Protein AF-A0A960Z1Z1-F1 (afdb_monomer)

Radius of gyration: 21.7 Å; Cα contacts (8 Å, |Δi|>4): 464; chains: 1; bounding box: 40×79×62 Å

Solvent-accessible surface area (backbone atoms only — not comparable to full-atom values): 11632 Å² total; per-residue (Å²): 139,87,86,80,86,83,83,81,82,81,78,82,78,78,80,79,78,79,76,70,84,62,67,55,62,89,53,64,43,78,48,79,58,76,78,61,69,104,56,56,37,38,35,27,26,33,28,63,35,54,88,55,50,30,20,36,81,68,38,44,78,47,88,65,59,60,41,40,30,38,23,32,80,84,72,42,51,43,53,68,49,53,48,44,34,52,45,68,58,73,56,102,46,57,53,31,58,57,86,65,66,51,92,42,62,46,18,36,86,75,4,41,34,66,65,78,47,42,17,12,5,28,41,79,47,45,94,90,53,57,4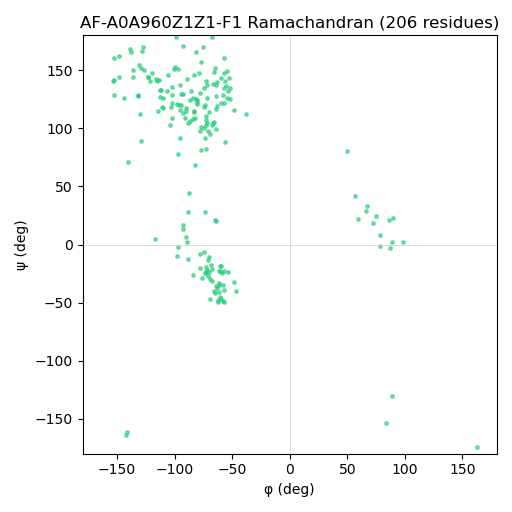8,31,38,29,28,65,50,33,67,88,50,66,45,75,39,90,62,47,58,22,37,22,12,59,17,52,75,22,79,33,47,19,47,79,80,26,50,63,56,43,52,50,35,44,72,71,29,71,73,44,59,52,47,24,63,53,40,56,59,57,34,49,74,71,29,49,52,55,38,62,75,35,57,74,40,32,43,117

Secondary structure (DSSP, 8-state):
--PPP--------------------TTEEEEE---S-SS-EEEE-BTT-PPPEEEETTTEEE----EEEEEETTS-B-TT-BGGGEEE---SSS-EE--S---PPBP-TTSEEEPPPBEES-BPPPTTSPEEEEETTEEEEEEEE-S-EEEE-S-SS-SSB-STTHHHHHHHHHHH-TT-GGG-SS-SS--SHHHHHHHHHHTT-B--

Nearest PDB structures (foldseek):
  3b99-assembly2_B  TM=3.137E-01  e=6.989E+00  Danio rerio

Mean predicted aligned error: 8.6 Å

Sequence (208 aa):
MKSRAIAFCAGALALAACVPALACIPGLDLIEEYEWATAPVSVCVWPDGRPAVVHLAGGIPTDAVLRIRVIDLDLQPVPGVALADLAWFDGSGPGAVCADPLAGPVTGADGWVAVPFRGGGHRTADEASPALLTLNACPQLELRIPTPIHFNSPDISGDLRVDLSDVPLFARDYYEGLGAYRSDFDWDGQVNLSDLVVLAGALGVQCP

Foldseek 3Di:
DDDDDDDDDPDDDDPPPPDPLDQDDPFKAKDFDWPDDPAEKEWAAFQALDAIFIAGAQLHTDPTWGKIAIAGNVRQGDWFAFCLQKDWDPDPFLKAFQNGSDRHDTQDNRRMDTDRDHFAAWDFFDQVDFIWMAGNSGRVHIDGHNHGYTYEYLNNNGPQAQEPVSVVVLVVDQVVFFDPVNQPSSNSRTSDVVSVVVNVVRHGGGND

Structure (mmCIF, N/CA/C/O backbone):
data_AF-A0A960Z1Z1-F1
#
_entry.id   AF-A0A960Z1Z1-F1
#
loop_
_atom_site.group_PDB
_atom_site.id
_atom_site.type_symbol
_atom_site.label_atom_id
_atom_site.label_alt_id
_atom_site.label_comp_id
_atom_site.label_asym_id
_atom_site.label_entity_id
_atom_site.label_seq_id
_atom_site.pdbx_PDB_ins_code
_atom_site.Cartn_x
_atom_site.Cartn_y
_atom_site.Cartn_z
_atom_site.occupancy
_atom_site.B_iso_or_equiv
_atom_site.auth_seq_id
_atom_site.auth_comp_id
_atom_site.auth_asym_id
_atom_site.auth_atom_id
_atom_site.pdbx_PDB_model_num
ATOM 1 N N . MET A 1 1 ? 13.321 -62.299 -40.368 1.00 42.41 1 MET A N 1
ATOM 2 C CA . MET A 1 1 ? 13.790 -60.896 -40.407 1.00 42.41 1 MET A CA 1
ATOM 3 C C . MET A 1 1 ? 13.267 -60.188 -39.163 1.00 42.41 1 MET A C 1
ATOM 5 O O . MET A 1 1 ? 12.062 -60.026 -39.044 1.00 42.41 1 MET A O 1
ATOM 9 N N . LYS A 1 2 ? 14.132 -59.885 -38.185 1.00 45.66 2 LYS A N 1
ATOM 10 C CA . LYS A 1 2 ? 13.768 -59.177 -36.943 1.00 45.66 2 LYS A CA 1
ATOM 11 C C . LYS A 1 2 ? 14.226 -57.723 -37.081 1.00 45.66 2 LYS A C 1
ATOM 13 O O . LYS A 1 2 ? 15.427 -57.478 -37.084 1.00 45.66 2 LYS A O 1
ATOM 18 N N . SER A 1 3 ? 13.281 -56.799 -37.239 1.00 50.22 3 SER A N 1
ATOM 19 C CA . SER A 1 3 ? 13.551 -55.359 -37.298 1.00 50.22 3 SER A CA 1
ATOM 20 C C . SER A 1 3 ? 13.640 -54.800 -35.875 1.00 50.22 3 SER A C 1
ATOM 22 O O . SER A 1 3 ? 12.748 -55.046 -35.064 1.00 50.22 3 SER A O 1
ATOM 24 N N . ARG A 1 4 ? 14.739 -54.112 -35.550 1.00 57.81 4 ARG A N 1
ATOM 25 C CA . ARG A 1 4 ? 14.963 -53.429 -34.267 1.00 57.81 4 ARG A CA 1
ATOM 26 C C . ARG A 1 4 ? 14.745 -51.931 -34.479 1.00 57.81 4 ARG A C 1
ATOM 28 O O . ARG A 1 4 ? 15.463 -51.327 -35.267 1.00 57.81 4 ARG A O 1
ATOM 35 N N . ALA A 1 5 ? 13.771 -51.355 -33.779 1.00 52.34 5 ALA A N 1
ATOM 36 C CA . ALA A 1 5 ? 13.548 -49.914 -33.738 1.00 52.34 5 ALA A CA 1
ATOM 37 C C . ALA A 1 5 ? 14.510 -49.274 -32.722 1.00 52.34 5 ALA A C 1
ATOM 39 O O . ALA A 1 5 ? 14.571 -49.700 -31.569 1.00 52.34 5 ALA A O 1
ATOM 40 N N . ILE A 1 6 ? 15.281 -48.284 -33.171 1.00 56.19 6 ILE A N 1
ATOM 41 C CA . ILE A 1 6 ? 16.195 -47.485 -32.349 1.00 56.19 6 ILE A CA 1
ATOM 42 C C . ILE A 1 6 ? 15.411 -46.254 -31.884 1.00 56.19 6 ILE A C 1
ATOM 44 O O . ILE A 1 6 ? 15.024 -45.426 -32.704 1.00 56.19 6 ILE A O 1
ATOM 48 N N . ALA A 1 7 ? 15.143 -46.156 -30.581 1.00 58.59 7 ALA A N 1
ATOM 49 C CA . ALA A 1 7 ? 14.513 -44.992 -29.968 1.00 58.59 7 ALA A CA 1
ATOM 50 C C . ALA A 1 7 ? 15.576 -43.917 -29.687 1.00 58.59 7 ALA A C 1
ATOM 52 O O . ALA A 1 7 ? 16.488 -44.133 -28.890 1.00 58.59 7 ALA A O 1
ATOM 53 N N . PHE A 1 8 ? 15.467 -42.770 -30.358 1.00 49.72 8 PHE A N 1
ATOM 54 C CA . PHE A 1 8 ? 16.282 -41.581 -30.106 1.00 49.72 8 PHE A CA 1
ATOM 55 C C . PHE A 1 8 ? 15.589 -40.734 -29.028 1.00 49.72 8 PHE A C 1
ATOM 57 O O . PHE A 1 8 ? 14.593 -40.069 -29.302 1.00 49.72 8 PHE A O 1
ATOM 64 N N . CYS A 1 9 ? 16.098 -40.764 -27.795 1.00 53.28 9 CYS A N 1
ATOM 65 C CA . CYS A 1 9 ? 15.723 -39.792 -26.767 1.00 53.28 9 CYS A CA 1
ATOM 66 C C . CYS A 1 9 ? 16.460 -38.476 -27.040 1.00 53.28 9 CYS A C 1
ATOM 68 O O . CYS A 1 9 ? 17.643 -38.347 -26.728 1.00 53.28 9 CYS A O 1
ATOM 70 N N . ALA A 1 10 ? 15.768 -37.499 -27.625 1.00 54.88 10 ALA A N 1
ATOM 71 C CA . ALA A 1 10 ? 16.239 -36.121 -27.683 1.00 54.88 10 ALA A CA 1
ATOM 72 C C . ALA A 1 10 ? 16.067 -35.483 -26.294 1.00 54.88 10 ALA A C 1
ATOM 74 O O . ALA A 1 10 ? 14.964 -35.108 -25.902 1.00 54.88 10 ALA A O 1
ATOM 75 N N . GLY A 1 11 ? 17.154 -35.414 -25.524 1.00 52.69 11 GLY A N 1
ATOM 76 C CA . GLY A 1 11 ? 17.192 -34.683 -24.260 1.00 52.69 11 GLY A CA 1
ATOM 77 C C . GLY A 1 11 ? 17.206 -33.179 -24.523 1.00 52.69 11 GLY A C 1
ATOM 78 O O . GLY A 1 11 ? 18.194 -32.651 -25.027 1.00 52.69 11 GLY A O 1
ATOM 79 N N . ALA A 1 12 ? 16.113 -32.493 -24.193 1.00 59.31 12 ALA A N 1
ATOM 80 C CA . ALA A 1 12 ? 16.064 -31.038 -24.175 1.00 59.31 12 ALA A CA 1
ATOM 81 C C . ALA A 1 12 ? 16.884 -30.526 -22.979 1.00 59.31 12 ALA A C 1
ATOM 83 O O . ALA A 1 12 ? 16.463 -30.631 -21.828 1.00 59.31 12 ALA A O 1
ATOM 84 N N . LEU A 1 13 ? 18.082 -30.012 -23.255 1.00 54.28 13 LEU A N 1
ATOM 85 C CA . LEU A 1 13 ? 18.928 -29.345 -22.272 1.00 54.28 13 LEU A CA 1
ATOM 86 C C . LEU A 1 13 ? 18.385 -27.923 -22.061 1.00 54.28 13 LEU A C 1
ATOM 88 O O . LEU A 1 13 ? 18.641 -27.032 -22.867 1.00 54.28 13 LEU A O 1
ATOM 92 N N . ALA A 1 14 ? 17.596 -27.714 -21.009 1.00 52.22 14 ALA A N 1
ATOM 93 C CA . ALA A 1 14 ? 17.163 -26.379 -20.613 1.00 52.22 14 ALA A CA 1
ATOM 94 C C . ALA A 1 14 ? 18.354 -25.632 -19.989 1.00 52.22 14 ALA A C 1
ATOM 96 O O . ALA A 1 14 ? 18.724 -25.891 -18.844 1.00 52.22 14 ALA A O 1
ATOM 97 N N . LEU A 1 15 ? 18.977 -24.720 -20.744 1.00 53.12 15 LEU A N 1
ATOM 98 C CA . LEU A 1 15 ? 19.857 -23.710 -20.158 1.00 53.12 15 LEU A CA 1
ATOM 99 C C . LEU A 1 15 ? 18.987 -22.767 -19.321 1.00 53.12 15 LEU A C 1
ATOM 101 O O . LEU A 1 15 ? 18.308 -21.897 -19.862 1.00 53.12 15 LEU A O 1
ATOM 105 N N . ALA A 1 16 ? 19.011 -22.936 -18.002 1.00 49.31 16 ALA A N 1
ATOM 106 C CA . ALA A 1 16 ? 18.551 -21.909 -17.083 1.00 49.31 16 ALA A CA 1
ATOM 107 C C . ALA A 1 16 ? 19.558 -20.751 -17.143 1.00 49.31 16 ALA A C 1
ATOM 109 O O . ALA A 1 16 ? 20.619 -20.798 -16.519 1.00 49.31 16 ALA A O 1
ATOM 110 N N . ALA A 1 17 ? 19.265 -19.742 -17.963 1.00 50.22 17 ALA A N 1
ATOM 111 C CA . ALA A 1 17 ? 19.999 -18.489 -17.941 1.00 50.22 17 ALA A CA 1
ATOM 112 C C . ALA A 1 17 ? 19.708 -17.808 -16.599 1.00 50.22 17 ALA A C 1
ATOM 114 O O . ALA A 1 17 ? 18.614 -17.295 -16.376 1.00 50.22 17 ALA A O 1
ATOM 115 N N . CYS A 1 18 ? 20.672 -17.859 -15.684 1.00 48.59 18 CYS A N 1
ATOM 116 C CA . CYS A 1 18 ? 20.647 -17.041 -14.484 1.00 48.59 18 CYS A CA 1
ATOM 117 C C . CYS A 1 18 ? 20.791 -15.588 -14.953 1.00 48.59 18 CYS A C 1
ATOM 119 O O . CYS A 1 18 ? 21.861 -15.207 -15.431 1.00 48.59 18 CYS A O 1
ATOM 121 N N . VAL A 1 19 ? 19.703 -14.819 -14.928 1.00 54.09 19 VAL A N 1
ATOM 122 C CA . VAL A 1 19 ? 19.746 -13.393 -15.260 1.00 54.09 19 VAL A CA 1
ATOM 123 C C . VAL A 1 19 ? 20.492 -12.722 -14.104 1.00 54.09 19 VAL A C 1
ATOM 125 O O . VAL A 1 19 ? 20.013 -12.805 -12.972 1.00 54.09 19 VAL A O 1
ATOM 128 N N . PRO A 1 20 ? 21.693 -12.152 -14.319 1.00 57.12 20 PRO A N 1
ATOM 129 C CA . PRO A 1 20 ? 22.382 -11.444 -13.251 1.00 57.12 20 PRO A CA 1
ATOM 130 C C . PRO A 1 20 ? 21.494 -10.296 -12.771 1.00 57.12 20 PRO A C 1
ATOM 132 O O . PRO A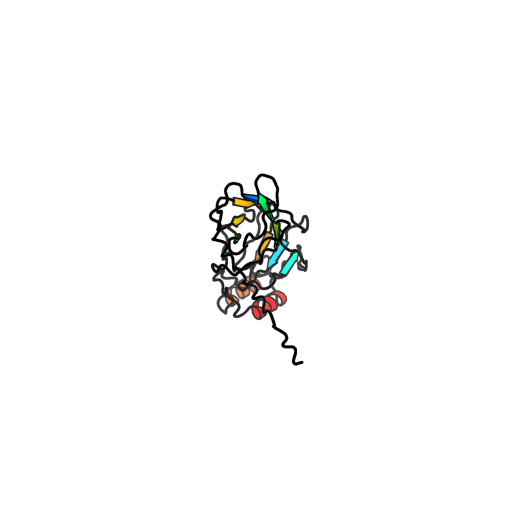 1 20 ? 20.818 -9.668 -13.587 1.00 57.12 20 PRO A O 1
ATOM 135 N N . ALA A 1 21 ? 21.512 -10.024 -11.464 1.00 57.19 21 ALA A N 1
ATOM 136 C CA . ALA A 1 21 ? 20.903 -8.822 -10.905 1.00 57.19 21 ALA A CA 1
ATOM 137 C C . ALA A 1 21 ? 21.380 -7.617 -11.730 1.00 57.19 21 ALA A C 1
ATOM 139 O O . ALA A 1 21 ? 22.585 -7.362 -11.834 1.00 57.19 21 ALA A O 1
ATOM 140 N N . LEU A 1 22 ? 20.440 -6.957 -12.404 1.00 60.06 22 LEU A N 1
ATOM 141 C CA . LEU A 1 22 ? 20.725 -5.873 -13.333 1.00 60.06 22 LEU A CA 1
ATOM 142 C C . LEU A 1 22 ? 21.122 -4.647 -12.516 1.00 60.06 22 LEU A C 1
ATOM 144 O O . LEU A 1 22 ? 20.280 -3.861 -12.100 1.00 60.06 22 LEU A O 1
ATOM 148 N N . ALA A 1 23 ? 22.425 -4.493 -12.274 1.00 65.12 23 ALA A N 1
ATOM 149 C CA . ALA A 1 23 ? 22.982 -3.214 -11.854 1.00 65.12 23 ALA A CA 1
ATOM 150 C C . ALA A 1 23 ? 22.512 -2.147 -12.845 1.00 65.12 23 ALA A C 1
ATOM 152 O O . ALA A 1 23 ? 22.539 -2.404 -14.051 1.00 65.12 23 ALA A O 1
ATOM 153 N N . CYS A 1 24 ? 22.059 -1.004 -12.325 1.00 72.62 24 CYS A N 1
ATOM 154 C CA . CYS A 1 24 ? 21.234 -0.068 -13.068 1.00 72.62 24 CYS A CA 1
ATOM 155 C C . CYS A 1 24 ? 21.615 0.083 -14.545 1.00 72.62 24 CYS A C 1
ATOM 157 O O . CYS A 1 24 ? 22.698 0.587 -14.859 1.00 72.62 24 CYS A O 1
ATOM 159 N N . ILE A 1 25 ? 20.731 -0.374 -15.439 1.00 69.00 25 ILE A N 1
ATOM 160 C CA . ILE A 1 25 ? 20.952 -0.283 -16.881 1.00 69.00 25 ILE A CA 1
ATOM 161 C C . ILE A 1 25 ? 21.008 1.206 -17.229 1.00 69.00 25 ILE A C 1
ATOM 163 O O . ILE A 1 25 ? 20.026 1.917 -16.994 1.00 69.00 25 ILE A O 1
ATOM 167 N N . PRO A 1 26 ? 22.126 1.710 -17.778 1.00 73.31 26 PRO A N 1
ATOM 168 C CA . PRO A 1 26 ? 22.172 3.075 -18.267 1.00 73.31 26 PRO A CA 1
ATOM 169 C C . PRO A 1 26 ? 21.070 3.266 -19.310 1.00 73.31 26 PRO A C 1
ATOM 171 O O . PRO A 1 26 ? 21.042 2.553 -20.312 1.00 73.31 26 PRO A O 1
ATOM 174 N N . GLY A 1 27 ? 20.173 4.217 -19.063 1.00 70.94 27 GLY A N 1
ATOM 175 C CA . GLY A 1 27 ? 19.067 4.513 -19.966 1.00 70.94 27 GLY A CA 1
ATOM 176 C C . GLY A 1 27 ? 17.773 3.734 -19.722 1.00 70.94 27 GLY A C 1
ATOM 177 O O . GLY A 1 27 ? 16.971 3.607 -20.642 1.00 70.94 27 GLY A O 1
ATOM 178 N N . LEU A 1 28 ? 17.551 3.222 -18.512 1.00 75.31 28 LEU A N 1
ATOM 179 C CA . LEU A 1 28 ? 16.197 2.876 -18.084 1.00 75.31 28 LEU A CA 1
ATOM 180 C C . LEU A 1 28 ? 15.401 4.160 -17.806 1.00 75.31 28 LEU A C 1
ATOM 182 O O . LEU A 1 28 ? 15.941 5.098 -17.214 1.00 75.31 28 LEU A O 1
ATOM 186 N N . ASP A 1 29 ? 14.131 4.168 -18.187 1.00 78.00 29 ASP A N 1
ATOM 187 C CA . ASP A 1 29 ? 13.162 5.189 -17.801 1.00 78.00 29 ASP A CA 1
ATOM 188 C C . ASP A 1 29 ? 11.877 4.512 -17.287 1.00 78.00 29 ASP A C 1
ATOM 190 O O . ASP A 1 29 ? 11.580 3.352 -17.601 1.00 78.00 29 ASP A O 1
ATOM 194 N N . LEU A 1 30 ? 11.121 5.208 -16.444 1.00 71.88 30 LEU A N 1
ATOM 195 C CA . LEU A 1 30 ? 9.845 4.722 -15.922 1.00 71.88 30 LEU A CA 1
ATOM 196 C C . LEU A 1 30 ? 8.724 5.549 -16.532 1.00 71.88 30 LEU A C 1
ATOM 198 O O . LEU A 1 30 ? 8.622 6.747 -16.278 1.00 71.88 30 LEU A O 1
ATOM 202 N N . ILE A 1 31 ? 7.850 4.892 -17.296 1.00 71.12 31 ILE A N 1
ATOM 203 C CA . ILE A 1 31 ? 6.578 5.492 -17.687 1.00 71.12 31 ILE A CA 1
ATOM 204 C C . ILE A 1 31 ? 5.478 4.904 -16.830 1.00 71.12 31 ILE A C 1
ATOM 206 O O . ILE A 1 31 ? 5.349 3.693 -16.633 1.00 71.12 31 ILE A O 1
ATOM 210 N N . GLU A 1 32 ? 4.635 5.809 -16.374 1.00 67.44 32 GLU A N 1
ATOM 211 C CA . GLU A 1 32 ? 3.445 5.473 -15.641 1.00 67.44 32 GLU A CA 1
ATOM 212 C C . GLU A 1 32 ? 2.215 5.687 -16.499 1.00 67.44 32 GLU A C 1
ATOM 214 O O . GLU A 1 32 ? 2.042 6.731 -17.130 1.00 67.44 32 GLU A O 1
ATOM 219 N N . GLU A 1 33 ? 1.345 4.688 -16.497 1.00 65.62 33 GLU A N 1
ATOM 220 C CA . GLU A 1 33 ? -0.022 4.852 -16.955 1.00 65.62 33 GLU A CA 1
ATOM 221 C C . GLU A 1 33 ? -0.919 4.239 -15.897 1.00 65.62 33 GLU A C 1
ATOM 223 O O . GLU A 1 33 ? -0.724 3.111 -15.437 1.00 65.62 33 GLU A O 1
ATOM 228 N N . TYR A 1 34 ? -1.895 5.028 -15.490 1.00 63.88 34 TYR A N 1
ATOM 229 C CA . TYR A 1 34 ? -2.863 4.648 -14.491 1.00 63.88 34 TYR A CA 1
ATOM 230 C C . TYR A 1 34 ? -4.162 4.279 -15.177 1.00 63.88 34 TYR A C 1
ATOM 232 O O . TYR A 1 34 ? -4.779 5.118 -15.828 1.00 63.88 34 TYR A O 1
ATOM 240 N N . GLU A 1 35 ? -4.633 3.058 -14.960 1.00 60.47 35 GLU A N 1
ATOM 241 C CA . GLU A 1 35 ? -6.017 2.686 -15.264 1.00 60.47 35 GLU A CA 1
ATOM 242 C C . GLU A 1 35 ? -6.930 2.996 -14.061 1.00 60.47 35 GLU A C 1
ATOM 244 O O . GLU A 1 35 ? -7.746 2.168 -13.668 1.00 60.47 35 GLU A O 1
ATOM 249 N N . TRP A 1 36 ? -6.788 4.162 -13.417 1.00 64.44 36 TRP A N 1
ATOM 250 C CA . TRP A 1 36 ? -7.661 4.534 -12.298 1.00 64.44 36 TRP A CA 1
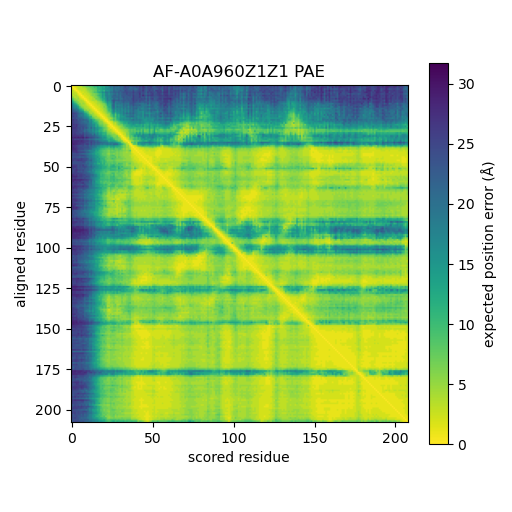ATOM 251 C C . TRP A 1 36 ? -8.129 5.990 -12.318 1.00 64.44 36 TRP A C 1
ATOM 253 O O . TRP A 1 36 ? -7.687 6.818 -13.114 1.00 64.44 36 TRP A O 1
ATOM 263 N N . ALA A 1 37 ? -9.144 6.232 -11.485 1.00 55.53 37 ALA A N 1
ATOM 264 C CA . ALA A 1 37 ? -9.988 7.413 -11.458 1.00 55.53 37 ALA A CA 1
ATOM 265 C C . ALA A 1 37 ? -9.188 8.718 -11.344 1.00 55.53 37 ALA A C 1
ATOM 267 O O . ALA A 1 37 ? -8.183 8.798 -10.649 1.00 55.53 37 ALA A O 1
ATOM 268 N N . THR A 1 38 ? -9.725 9.796 -11.916 1.00 68.56 38 THR A N 1
ATOM 269 C CA . THR A 1 38 ? -9.290 11.187 -11.689 1.00 68.56 38 THR A CA 1
ATOM 270 C C . THR A 1 38 ? -9.512 11.664 -10.240 1.00 68.56 38 THR A C 1
ATOM 272 O O . THR A 1 38 ? -9.657 12.859 -9.996 1.00 68.56 38 THR A O 1
ATOM 275 N N . ALA A 1 39 ? -9.640 10.740 -9.289 1.00 81.94 39 ALA A N 1
ATOM 276 C CA . ALA A 1 39 ? -10.014 10.959 -7.906 1.00 81.94 39 ALA A CA 1
ATOM 277 C C . ALA A 1 39 ? -8.998 10.269 -6.979 1.00 81.94 39 ALA A C 1
ATOM 279 O O . ALA A 1 39 ? -8.416 9.256 -7.371 1.00 81.94 39 ALA A O 1
ATOM 280 N N . PRO A 1 40 ? -8.798 10.783 -5.753 1.00 86.50 40 PRO A N 1
ATOM 281 C CA . PRO A 1 40 ? -7.955 10.129 -4.758 1.00 86.50 40 PRO A CA 1
ATOM 282 C C . PRO A 1 40 ? -8.442 8.700 -4.465 1.00 86.50 40 PRO A C 1
ATOM 284 O O . PRO A 1 40 ? -9.647 8.430 -4.507 1.00 86.50 40 PRO A O 1
ATOM 287 N N . VAL A 1 41 ? -7.507 7.801 -4.154 1.00 90.00 41 VAL A N 1
ATOM 288 C CA . VAL A 1 41 ? -7.781 6.396 -3.800 1.00 90.00 41 VAL A CA 1
ATOM 289 C C . VAL A 1 41 ? -7.137 6.043 -2.468 1.00 90.00 41 VAL A C 1
ATOM 291 O O . VAL A 1 41 ? -6.084 6.587 -2.129 1.00 90.00 41 VAL A O 1
ATOM 294 N N . SER A 1 42 ? -7.741 5.112 -1.735 1.00 92.31 42 SER A N 1
ATOM 295 C CA . SER A 1 42 ? -7.138 4.468 -0.569 1.00 92.31 42 SER A CA 1
ATOM 296 C C . SER A 1 42 ? -6.857 3.008 -0.879 1.00 92.31 42 SER A C 1
ATOM 298 O O . SER A 1 42 ? -7.704 2.307 -1.432 1.00 92.31 42 SER A O 1
ATOM 300 N N . VAL A 1 43 ? -5.652 2.564 -0.537 1.00 92.06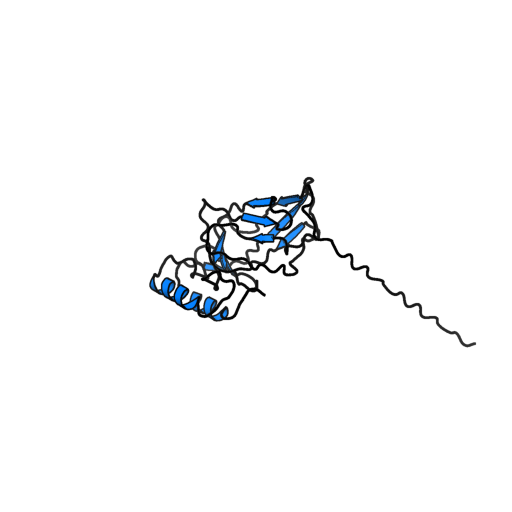 43 VAL A N 1
ATOM 301 C CA . VAL A 1 43 ? -5.202 1.184 -0.699 1.00 92.06 43 VAL A CA 1
ATOM 302 C C . VAL A 1 43 ? -4.969 0.582 0.684 1.00 92.06 43 VAL A C 1
ATOM 304 O O . VAL A 1 43 ? -4.054 1.000 1.396 1.00 92.06 43 VAL A O 1
ATOM 307 N N . CYS A 1 44 ? -5.766 -0.422 1.044 1.00 94.12 44 CYS A N 1
ATOM 308 C CA . CYS A 1 44 ? -5.559 -1.227 2.242 1.00 94.12 44 CYS A CA 1
ATOM 309 C C . CYS A 1 44 ? -4.599 -2.377 1.913 1.00 94.12 44 CYS A C 1
ATOM 311 O O . CYS A 1 44 ? -4.949 -3.324 1.195 1.00 94.12 44 CYS A O 1
ATOM 313 N N . VAL A 1 45 ? -3.361 -2.257 2.390 1.00 92.31 45 VAL A N 1
ATOM 314 C CA . VAL A 1 45 ? -2.256 -3.179 2.105 1.00 92.31 45 VAL A CA 1
ATOM 315 C C . VAL A 1 45 ? -2.093 -4.193 3.229 1.00 92.31 45 VAL A C 1
ATOM 317 O O . VAL A 1 45 ? -2.386 -3.915 4.386 1.00 92.31 45 VAL A O 1
ATOM 320 N N . TRP A 1 46 ? -1.602 -5.380 2.886 1.00 92.62 46 TRP A N 1
ATOM 321 C CA . TRP A 1 46 ? -1.368 -6.457 3.843 1.00 92.62 46 TRP A CA 1
ATOM 322 C C . TRP A 1 46 ? 0.131 -6.761 3.903 1.00 92.62 46 TRP A C 1
ATOM 324 O O . TRP A 1 46 ? 0.776 -6.775 2.847 1.00 92.62 46 TRP A O 1
ATOM 334 N N . PRO A 1 47 ? 0.700 -7.072 5.082 1.00 91.75 47 PRO A N 1
ATOM 335 C CA . PRO A 1 47 ? 2.121 -7.407 5.173 1.00 91.75 47 PRO A CA 1
ATOM 336 C C . PRO A 1 47 ? 2.536 -8.606 4.303 1.00 91.75 47 PRO A C 1
ATOM 338 O O . PRO A 1 47 ? 3.603 -8.594 3.704 1.00 91.75 47 PRO A O 1
ATOM 341 N N . ASP A 1 48 ? 1.682 -9.617 4.124 1.00 90.50 48 ASP A N 1
ATOM 342 C CA . ASP A 1 48 ? 2.002 -10.775 3.269 1.00 90.50 48 ASP A CA 1
ATOM 343 C C . ASP A 1 48 ? 1.855 -10.508 1.756 1.00 90.50 48 ASP A C 1
ATOM 345 O O . ASP A 1 48 ? 2.242 -11.328 0.915 1.00 90.50 48 ASP A O 1
ATOM 349 N N . GLY A 1 49 ? 1.301 -9.353 1.384 1.00 85.19 49 GLY A N 1
ATOM 350 C CA . GLY A 1 49 ? 1.048 -8.974 0.002 1.00 85.19 49 GLY A CA 1
ATOM 351 C C . GLY A 1 49 ? 0.005 -9.800 -0.725 1.00 85.19 49 GLY A C 1
ATOM 352 O O . GLY A 1 49 ? 0.093 -9.942 -1.950 1.00 85.19 49 GLY A O 1
ATOM 353 N N . ARG A 1 50 ? -0.974 -10.353 -0.005 1.00 87.50 50 ARG A N 1
ATOM 354 C CA . ARG A 1 50 ? -2.242 -10.725 -0.641 1.00 87.50 50 ARG A CA 1
ATOM 355 C C . ARG A 1 50 ? -2.870 -9.494 -1.326 1.00 87.50 50 ARG A C 1
ATOM 357 O O . ARG A 1 50 ? -2.491 -8.367 -1.001 1.00 87.50 50 ARG A O 1
ATOM 364 N N . PRO A 1 51 ? -3.806 -9.678 -2.277 1.00 83.62 51 PRO A N 1
ATOM 365 C CA . PRO A 1 51 ? -4.382 -8.562 -3.020 1.00 83.62 51 PRO A CA 1
ATOM 366 C C . PRO A 1 51 ? -4.901 -7.464 -2.089 1.00 83.62 51 PRO A C 1
ATOM 368 O O . PRO A 1 51 ? -5.703 -7.738 -1.196 1.00 83.62 51 PRO A O 1
ATOM 371 N N . ALA A 1 52 ? -4.415 -6.242 -2.303 1.00 83.06 52 ALA A N 1
ATOM 372 C CA . ALA A 1 52 ? -4.882 -5.073 -1.580 1.00 83.06 52 ALA A CA 1
ATOM 373 C C . ALA A 1 52 ? -6.344 -4.786 -1.937 1.00 83.06 52 ALA A C 1
ATOM 375 O O . ALA A 1 52 ? -6.776 -5.039 -3.065 1.00 83.06 52 ALA A O 1
ATOM 376 N N . VAL A 1 53 ? -7.091 -4.239 -0.982 1.00 89.69 53 VAL A N 1
ATOM 377 C CA . VAL A 1 53 ? -8.429 -3.712 -1.258 1.00 89.69 53 VAL A CA 1
ATOM 378 C C . VAL A 1 53 ? -8.277 -2.236 -1.581 1.00 89.69 53 VAL A C 1
ATOM 380 O O . VAL A 1 53 ? -7.611 -1.511 -0.841 1.00 89.69 53 VAL A O 1
ATOM 383 N N . VAL A 1 54 ? -8.855 -1.799 -2.697 1.00 90.44 54 VAL A N 1
ATOM 384 C CA . VAL A 1 54 ? -8.794 -0.401 -3.118 1.00 90.44 54 VAL A CA 1
ATOM 385 C C . VAL A 1 54 ? -10.179 0.213 -3.031 1.00 90.44 54 VAL A C 1
ATOM 387 O O . VAL A 1 54 ? -11.158 -0.362 -3.509 1.00 90.44 54 VAL A O 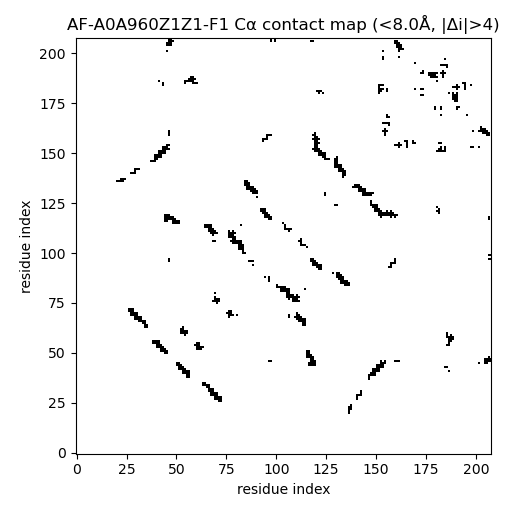1
ATOM 390 N N . HIS A 1 55 ? -10.243 1.400 -2.445 1.00 93.19 55 HIS A N 1
ATOM 391 C CA . HIS A 1 55 ? -11.466 2.165 -2.275 1.00 93.19 55 HIS A CA 1
ATOM 392 C C . HIS A 1 55 ? -11.337 3.536 -2.943 1.00 93.19 55 HIS A C 1
ATOM 394 O O . HIS A 1 55 ? -10.290 4.188 -2.882 1.00 93.19 55 HIS A O 1
ATOM 400 N N . LEU A 1 56 ? -12.416 3.984 -3.586 1.00 91.12 56 LEU A N 1
ATOM 401 C CA . LEU A 1 56 ? -12.632 5.401 -3.886 1.00 91.12 56 LEU A CA 1
ATOM 402 C C . LEU A 1 56 ? -13.191 6.103 -2.641 1.00 91.12 56 LEU A C 1
ATOM 404 O O . LEU A 1 56 ? -13.681 5.450 -1.720 1.00 91.12 56 LEU A O 1
ATOM 408 N N . ALA A 1 57 ? -13.171 7.437 -2.645 1.00 88.69 57 ALA A N 1
ATOM 409 C CA . ALA A 1 57 ? -13.688 8.233 -1.536 1.00 88.69 57 ALA A CA 1
ATOM 410 C C . ALA A 1 57 ? -15.136 7.844 -1.175 1.00 88.69 57 ALA A C 1
ATOM 412 O O . ALA A 1 57 ? -16.002 7.769 -2.053 1.00 88.69 57 ALA A O 1
ATOM 413 N N . GLY A 1 58 ? -15.394 7.639 0.121 1.00 92.00 58 GLY A N 1
ATOM 414 C CA . GLY A 1 58 ? -16.691 7.181 0.630 1.00 92.00 58 GLY A CA 1
ATOM 415 C C . GLY A 1 58 ? -16.858 5.659 0.628 1.00 92.00 58 GLY A C 1
ATOM 416 O O . GLY A 1 58 ? -17.989 5.179 0.616 1.00 92.00 58 GLY A O 1
ATOM 417 N N . GLY A 1 59 ? -15.748 4.921 0.594 1.00 92.19 59 GLY A N 1
ATOM 418 C CA . GLY A 1 59 ? -15.691 3.470 0.723 1.00 92.19 59 GLY A CA 1
ATOM 419 C C . GLY A 1 59 ? -16.307 2.672 -0.411 1.00 92.19 59 GLY A C 1
ATOM 420 O O . GLY A 1 59 ? -16.861 1.598 -0.201 1.00 92.19 59 GLY A O 1
ATOM 421 N N . ILE A 1 60 ? -16.218 3.187 -1.638 1.00 92.06 60 ILE A N 1
ATOM 422 C CA . ILE A 1 60 ? -16.674 2.461 -2.826 1.00 92.06 60 ILE A CA 1
ATOM 423 C C . ILE A 1 60 ? -15.550 1.515 -3.265 1.00 92.06 60 ILE A C 1
ATOM 425 O O . ILE A 1 60 ? -14.511 2.014 -3.713 1.00 92.06 60 ILE A O 1
ATOM 429 N N . PRO A 1 61 ? -15.729 0.181 -3.192 1.00 91.19 61 PRO A N 1
ATOM 430 C CA . PRO A 1 61 ? -14.704 -0.757 -3.632 1.00 91.19 61 PRO A CA 1
ATOM 431 C C . PRO A 1 61 ? -14.443 -0.604 -5.130 1.00 91.19 61 PRO A C 1
ATOM 433 O O . PRO A 1 61 ? -15.378 -0.449 -5.921 1.00 91.19 61 PRO A O 1
ATOM 436 N N . THR A 1 62 ? -13.177 -0.675 -5.524 1.00 88.62 62 THR A N 1
ATOM 437 C CA . THR A 1 62 ? -12.741 -0.624 -6.920 1.00 88.62 62 THR A CA 1
ATOM 438 C C . THR A 1 62 ? -11.670 -1.680 -7.180 1.00 88.62 62 THR A C 1
ATOM 440 O O . THR A 1 62 ? -10.909 -2.054 -6.291 1.00 88.62 62 THR A O 1
ATOM 443 N N . ASP A 1 63 ? -11.603 -2.177 -8.409 1.00 81.56 63 ASP A N 1
ATOM 444 C CA . ASP A 1 63 ? -10.614 -3.145 -8.888 1.00 81.56 63 ASP A CA 1
ATOM 445 C C . ASP A 1 63 ? -9.346 -2.463 -9.423 1.00 81.56 63 ASP A C 1
ATOM 447 O O . ASP A 1 63 ? -8.653 -2.996 -10.289 1.00 81.56 63 ASP A O 1
ATOM 451 N N . ALA A 1 64 ? -9.029 -1.274 -8.905 1.00 76.75 64 ALA A N 1
ATOM 452 C CA . ALA A 1 64 ? -7.882 -0.500 -9.346 1.00 76.75 64 ALA A CA 1
ATOM 453 C C . ALA A 1 64 ? -6.580 -1.286 -9.130 1.00 76.75 64 ALA A C 1
ATOM 455 O O . ALA A 1 64 ? -6.219 -1.660 -8.014 1.00 76.75 64 ALA A O 1
ATOM 456 N N . VAL A 1 65 ? -5.852 -1.500 -10.223 1.00 80.81 65 VAL A N 1
ATOM 457 C CA . VAL A 1 65 ? -4.524 -2.109 -10.212 1.00 80.81 65 VAL A CA 1
ATOM 458 C C . VAL A 1 65 ? -3.517 -1.036 -10.573 1.00 80.81 65 VAL A C 1
ATOM 460 O O . VAL A 1 65 ? -3.612 -0.406 -11.627 1.00 80.81 65 VAL A 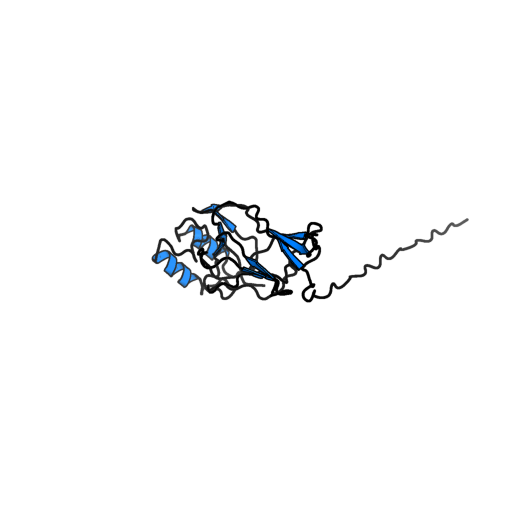O 1
ATOM 463 N N . LEU A 1 66 ? -2.509 -0.857 -9.723 1.00 80.12 66 LEU A N 1
ATOM 464 C CA . LEU A 1 66 ? -1.353 -0.076 -10.117 1.00 80.12 66 LEU A CA 1
ATOM 465 C C . LEU A 1 66 ? -0.495 -0.893 -11.081 1.00 80.12 66 LEU A C 1
ATOM 467 O O . LEU A 1 66 ? 0.050 -1.946 -10.726 1.00 80.12 66 LEU A O 1
ATOM 471 N N . ARG A 1 67 ? -0.357 -0.373 -12.297 1.00 85.44 67 ARG A N 1
ATOM 472 C CA . ARG A 1 67 ? 0.495 -0.936 -13.334 1.00 85.44 67 ARG A CA 1
ATOM 473 C C . ARG A 1 67 ? 1.606 0.048 -13.646 1.00 85.44 67 ARG A C 1
ATOM 475 O O . ARG A 1 67 ? 1.380 1.250 -13.710 1.00 85.44 67 ARG A O 1
ATOM 482 N N . ILE A 1 68 ? 2.802 -0.478 -13.858 1.00 84.88 68 ILE A N 1
ATOM 483 C CA . ILE A 1 68 ? 3.964 0.311 -14.262 1.00 84.88 68 ILE A CA 1
ATOM 484 C C . ILE A 1 68 ? 4.489 -0.254 -15.556 1.00 84.88 68 ILE A C 1
ATOM 486 O O . ILE A 1 68 ? 4.490 -1.477 -15.747 1.00 84.88 68 ILE A O 1
ATOM 490 N N . ARG A 1 69 ? 4.964 0.637 -16.421 1.00 89.44 69 ARG A N 1
ATOM 491 C CA . ARG A 1 69 ? 5.672 0.257 -17.624 1.00 89.44 69 ARG A CA 1
ATOM 492 C C . ARG A 1 69 ? 7.135 0.640 -17.512 1.00 89.44 69 ARG A C 1
ATOM 494 O O . ARG A 1 69 ? 7.482 1.814 -17.419 1.00 89.44 69 ARG A O 1
ATOM 501 N N . VAL A 1 70 ? 8.001 -0.362 -17.569 1.00 86.69 70 VAL A N 1
ATOM 502 C CA . VAL A 1 70 ? 9.439 -0.118 -17.667 1.00 86.69 70 VAL A CA 1
ATOM 503 C C . VAL A 1 70 ? 9.797 0.032 -19.137 1.00 86.69 70 VAL A C 1
ATOM 505 O O . VAL A 1 70 ? 9.495 -0.851 -19.949 1.00 86.69 70 VAL A O 1
ATOM 508 N N . ILE A 1 71 ? 10.422 1.153 -19.475 1.00 89.06 71 ILE A N 1
ATOM 509 C CA . ILE A 1 71 ? 10.863 1.460 -20.832 1.00 89.06 71 ILE A CA 1
ATOM 510 C C . ILE A 1 71 ? 12.344 1.857 -20.844 1.00 89.06 71 ILE A C 1
ATOM 512 O O . ILE A 1 71 ? 12.950 2.090 -19.800 1.00 89.06 71 ILE A O 1
ATOM 516 N N . ASP A 1 72 ? 12.952 1.897 -22.021 1.00 88.50 72 ASP A N 1
ATOM 517 C CA . ASP A 1 72 ? 14.287 2.461 -22.226 1.00 88.50 72 ASP A CA 1
ATOM 518 C C . ASP A 1 72 ? 14.228 3.900 -22.779 1.00 88.50 72 ASP A C 1
ATOM 520 O O . ASP A 1 72 ? 13.154 4.445 -23.040 1.00 88.50 72 ASP A O 1
ATOM 524 N N . LEU A 1 73 ? 15.391 4.529 -22.987 1.00 86.25 73 LEU A N 1
ATOM 525 C CA . LEU A 1 73 ? 15.494 5.877 -23.575 1.00 86.25 73 LEU A CA 1
ATOM 526 C C . LEU A 1 73 ? 14.907 5.996 -24.992 1.00 86.25 73 LEU A C 1
ATOM 528 O O . LEU A 1 73 ? 14.619 7.110 -25.430 1.00 86.25 73 LEU A O 1
ATOM 532 N N . ASP A 1 74 ? 14.726 4.881 -25.702 1.00 90.81 74 ASP A N 1
ATOM 533 C CA . ASP A 1 74 ? 14.123 4.829 -27.036 1.00 90.81 74 ASP A CA 1
ATOM 534 C C . ASP A 1 74 ? 12.601 4.569 -26.968 1.00 90.81 74 ASP A C 1
ATOM 536 O O . ASP A 1 74 ? 11.954 4.270 -27.983 1.00 90.81 74 ASP A O 1
ATOM 540 N N . LEU A 1 75 ? 12.012 4.698 -25.771 1.00 89.81 75 LEU A N 1
ATOM 541 C CA . LEU A 1 75 ? 10.603 4.449 -25.461 1.00 89.81 75 LEU A CA 1
ATOM 542 C C . LEU A 1 75 ? 10.158 3.010 -25.770 1.00 89.81 75 LEU A C 1
ATOM 544 O O . LEU A 1 75 ? 8.965 2.756 -25.978 1.00 89.81 75 LEU A O 1
ATOM 548 N N . GLN A 1 76 ? 11.096 2.060 -25.826 1.00 91.94 76 GLN A N 1
ATOM 549 C CA . GLN A 1 76 ? 10.788 0.650 -26.036 1.00 91.94 76 GLN A CA 1
ATOM 550 C C . GLN A 1 76 ? 10.547 -0.050 -24.697 1.00 91.94 76 GLN A C 1
ATOM 552 O O . GLN A 1 76 ? 11.224 0.240 -23.713 1.00 91.94 76 GLN A O 1
ATOM 557 N N . PRO A 1 77 ? 9.583 -0.984 -24.628 1.00 92.12 77 PRO A N 1
ATOM 558 C CA . PRO A 1 77 ? 9.335 -1.741 -23.411 1.00 92.12 77 PRO A CA 1
ATOM 559 C C . PRO A 1 77 ? 10.504 -2.665 -23.064 1.00 92.12 77 PRO A C 1
ATOM 561 O O . PRO A 1 77 ? 11.026 -3.364 -23.934 1.00 92.12 77 PRO A O 1
ATOM 564 N N . VAL A 1 78 ? 10.855 -2.730 -21.778 1.00 89.56 78 VAL A N 1
ATOM 565 C CA . VAL A 1 78 ? 11.921 -3.606 -21.272 1.00 89.56 78 VAL A CA 1
ATOM 566 C C . VAL A 1 78 ? 11.296 -4.820 -20.571 1.00 89.56 78 VAL A C 1
ATOM 568 O O . VAL A 1 78 ? 10.818 -4.691 -19.440 1.00 89.56 78 VAL A O 1
ATOM 571 N N . PRO A 1 79 ? 11.263 -6.006 -21.208 1.00 90.81 79 PRO A N 1
ATOM 572 C CA . PRO A 1 79 ? 10.712 -7.214 -20.599 1.00 90.81 79 PRO A CA 1
ATOM 573 C C . PRO A 1 79 ? 11.668 -7.854 -19.586 1.00 90.81 79 PRO A C 1
ATOM 575 O O . PRO A 1 79 ? 12.887 -7.716 -19.684 1.00 90.81 79 PRO A O 1
ATOM 578 N N . GLY A 1 80 ? 11.118 -8.641 -18.659 1.00 88.44 80 GLY A N 1
ATOM 579 C CA . GLY A 1 80 ? 11.896 -9.462 -17.728 1.00 88.44 80 GLY A CA 1
ATOM 580 C C . GLY A 1 80 ? 12.500 -8.711 -16.538 1.00 88.44 80 GLY A C 1
ATOM 581 O O . GLY A 1 80 ? 13.277 -9.303 -15.791 1.00 88.44 80 GLY A O 1
ATOM 582 N N . VAL A 1 81 ? 12.148 -7.441 -16.337 1.00 84.12 81 VAL A N 1
ATOM 583 C CA . VAL A 1 81 ? 12.567 -6.659 -15.167 1.00 84.12 81 VAL A CA 1
ATOM 584 C C . VAL A 1 81 ? 11.782 -7.154 -13.959 1.00 84.12 81 VAL A C 1
ATOM 586 O O . VAL A 1 81 ? 10.551 -7.133 -13.966 1.00 84.12 81 VAL A O 1
ATOM 589 N N . ALA A 1 82 ? 12.485 -7.640 -12.937 1.00 84.06 82 ALA A N 1
ATOM 590 C CA . ALA A 1 82 ? 11.867 -8.165 -11.729 1.00 84.06 82 ALA A CA 1
ATOM 591 C C . ALA A 1 82 ? 11.415 -7.032 -10.805 1.00 84.06 82 ALA A C 1
ATOM 593 O O . ALA A 1 82 ? 12.201 -6.162 -10.445 1.00 84.06 82 ALA A O 1
ATOM 594 N N . LEU A 1 83 ? 10.165 -7.091 -10.342 1.00 73.50 83 LEU A N 1
ATOM 595 C CA . LEU A 1 83 ? 9.669 -6.141 -9.342 1.00 73.50 83 LEU A CA 1
ATOM 596 C C . LEU A 1 83 ? 10.189 -6.373 -7.927 1.00 73.50 83 LEU A C 1
ATOM 598 O O . LEU A 1 83 ? 9.927 -5.557 -7.051 1.00 73.50 83 LEU A O 1
ATOM 602 N N . ALA A 1 84 ? 10.926 -7.460 -7.694 1.00 69.19 84 ALA A N 1
ATOM 603 C CA . ALA A 1 84 ? 11.674 -7.646 -6.451 1.00 69.19 84 ALA A CA 1
ATOM 604 C C . ALA A 1 84 ? 12.602 -6.448 -6.162 1.00 69.19 84 ALA A C 1
ATOM 606 O O . ALA A 1 84 ? 12.929 -6.164 -5.013 1.00 69.19 84 ALA A O 1
ATOM 607 N N . ASP A 1 85 ? 12.968 -5.721 -7.219 1.00 59.31 85 ASP A N 1
ATOM 608 C CA . ASP A 1 85 ? 13.766 -4.516 -7.166 1.00 59.31 85 ASP A CA 1
ATOM 609 C C . ASP A 1 85 ? 12.924 -3.232 -7.083 1.00 59.31 85 ASP A C 1
ATOM 611 O O . ASP A 1 85 ? 13.464 -2.179 -7.370 1.00 59.31 85 ASP A O 1
ATOM 615 N N . LEU A 1 86 ? 11.633 -3.244 -6.735 1.00 65.12 86 LEU A N 1
ATOM 616 C CA . LEU A 1 86 ? 10.891 -2.011 -6.421 1.00 65.12 86 LEU A CA 1
ATOM 617 C C . LEU A 1 86 ? 10.868 -1.783 -4.907 1.00 65.12 86 LEU A C 1
ATOM 619 O O . LEU A 1 86 ? 10.333 -2.606 -4.166 1.00 65.12 86 LEU A O 1
ATOM 623 N N . ALA A 1 87 ? 11.405 -0.651 -4.450 1.00 62.81 87 ALA A N 1
ATOM 624 C CA . ALA A 1 87 ? 11.119 -0.126 -3.121 1.00 62.81 87 ALA A CA 1
ATOM 625 C C . ALA A 1 87 ? 9.979 0.877 -3.221 1.00 62.81 87 ALA A C 1
ATOM 627 O O . ALA A 1 87 ? 9.966 1.796 -4.040 1.00 62.81 87 ALA A O 1
ATOM 628 N N . TRP A 1 88 ? 8.996 0.676 -2.361 1.00 70.38 88 TRP A N 1
ATOM 629 C CA . TRP A 1 88 ? 7.791 1.472 -2.353 1.00 70.38 88 TRP A CA 1
ATOM 630 C C . TRP A 1 88 ? 7.790 2.450 -1.157 1.00 70.38 88 TRP A C 1
ATOM 632 O O . TRP A 1 88 ? 8.304 2.121 -0.094 1.00 70.38 88 TRP A O 1
ATOM 642 N N . PHE A 1 89 ? 7.219 3.649 -1.341 1.00 65.06 89 PHE A N 1
ATOM 643 C CA . PHE A 1 89 ? 7.036 4.735 -0.357 1.00 65.06 89 PHE A CA 1
ATOM 644 C C . PHE A 1 89 ? 8.292 5.145 0.444 1.00 65.06 89 PHE A C 1
ATOM 646 O O . PHE A 1 89 ? 8.416 4.875 1.636 1.00 65.06 89 PHE A O 1
ATOM 653 N N . ASP A 1 90 ? 9.145 5.962 -0.174 1.00 55.03 90 ASP A N 1
ATOM 654 C CA . ASP A 1 90 ? 9.844 7.030 0.553 1.00 55.03 90 ASP A CA 1
ATOM 655 C C . ASP A 1 90 ? 8.803 8.108 0.891 1.00 55.03 90 ASP A C 1
ATOM 657 O O . ASP A 1 90 ? 8.395 8.912 0.051 1.00 55.03 90 ASP A O 1
ATOM 661 N N . GLY A 1 91 ? 8.287 8.074 2.112 1.00 51.06 91 GLY A N 1
ATOM 662 C CA . GLY A 1 91 ? 7.494 9.157 2.664 1.00 51.06 91 GLY A CA 1
ATOM 663 C C . GLY A 1 91 ? 7.643 9.145 4.172 1.00 51.06 91 GLY A C 1
ATOM 664 O O . GLY A 1 91 ? 7.665 8.085 4.784 1.00 51.06 91 GLY A O 1
ATOM 665 N N . SER A 1 92 ? 7.723 10.321 4.786 1.00 52.31 92 SER A N 1
ATOM 666 C CA . SER A 1 92 ? 7.959 10.544 6.220 1.00 52.31 92 SER A CA 1
ATOM 667 C C . SER A 1 92 ? 6.861 10.028 7.175 1.00 52.31 92 SER A C 1
ATOM 669 O O . SER A 1 92 ? 6.743 10.521 8.297 1.00 52.31 92 SER A O 1
ATOM 671 N N . GLY A 1 93 ? 6.016 9.095 6.736 1.00 60.59 93 GLY A N 1
ATOM 672 C CA . GLY A 1 93 ? 4.980 8.453 7.542 1.00 60.59 93 GLY A CA 1
ATOM 673 C C . GLY A 1 93 ? 5.462 7.148 8.189 1.00 60.59 93 GLY A C 1
ATOM 674 O O . GLY A 1 93 ? 6.529 6.646 7.845 1.00 60.59 93 GLY A O 1
ATOM 675 N N . PRO A 1 94 ? 4.671 6.560 9.101 1.00 66.31 94 PRO A N 1
ATOM 676 C CA . PRO A 1 94 ? 4.973 5.284 9.761 1.00 66.31 94 PRO A CA 1
ATOM 677 C C . PRO A 1 94 ? 4.794 4.063 8.833 1.00 66.31 94 PRO A C 1
ATOM 679 O O . PRO A 1 94 ? 4.450 2.982 9.294 1.00 66.31 94 PRO A O 1
ATOM 682 N N . GLY A 1 95 ? 4.968 4.238 7.522 1.00 74.50 95 GLY A N 1
ATOM 683 C CA . GLY A 1 95 ? 4.903 3.155 6.552 1.00 74.50 95 GLY A CA 1
ATOM 684 C C . GLY A 1 95 ? 6.149 2.292 6.609 1.00 74.50 95 GLY A C 1
ATOM 685 O O . GLY A 1 95 ? 7.259 2.818 6.601 1.00 74.50 95 GLY A O 1
ATOM 686 N N . ALA A 1 96 ? 5.966 0.979 6.606 1.00 83.31 96 ALA A N 1
ATOM 687 C CA . ALA A 1 96 ? 7.058 0.036 6.440 1.00 83.31 96 ALA A CA 1
ATOM 688 C C . ALA A 1 96 ? 6.781 -0.867 5.240 1.00 83.31 96 ALA A C 1
ATOM 690 O O . ALA A 1 96 ? 5.641 -1.248 4.977 1.00 83.31 96 ALA A O 1
ATOM 691 N N . VAL A 1 97 ? 7.835 -1.224 4.514 1.00 83.81 97 VAL A N 1
ATOM 692 C CA . VAL A 1 97 ? 7.775 -2.144 3.373 1.00 83.81 97 VAL A CA 1
ATOM 693 C C . VAL A 1 97 ? 8.544 -3.404 3.725 1.00 83.81 97 VAL A C 1
ATOM 695 O O . VAL A 1 97 ? 9.591 -3.335 4.371 1.00 83.81 97 VAL A O 1
ATOM 698 N N . CYS A 1 98 ? 8.029 -4.559 3.307 1.00 84.62 98 CYS A N 1
ATOM 699 C CA . CYS A 1 98 ? 8.737 -5.820 3.491 1.00 84.62 98 CYS A CA 1
ATOM 700 C C . CYS A 1 98 ? 10.114 -5.758 2.819 1.00 84.62 98 CYS A C 1
ATOM 702 O O . CYS A 1 98 ? 10.213 -5.424 1.640 1.00 84.62 98 CYS A O 1
ATOM 704 N N . ALA A 1 99 ? 11.164 -6.109 3.561 1.00 73.69 99 ALA A N 1
ATOM 705 C CA . ALA A 1 99 ? 12.535 -6.101 3.053 1.00 73.69 99 ALA A CA 1
ATOM 706 C C . ALA A 1 99 ? 12.823 -7.245 2.065 1.00 73.69 99 ALA A C 1
ATOM 708 O O . ALA A 1 99 ? 13.795 -7.178 1.312 1.00 73.69 99 ALA A O 1
ATOM 709 N N . ASP A 1 100 ? 11.998 -8.293 2.076 1.00 66.88 100 ASP A N 1
ATOM 710 C CA . ASP A 1 100 ? 12.304 -9.516 1.353 1.00 66.88 100 ASP A CA 1
ATOM 711 C C . ASP A 1 100 ? 11.976 -9.396 -0.144 1.00 66.88 100 ASP A C 1
ATOM 713 O O . ASP A 1 100 ? 10.824 -9.123 -0.515 1.00 66.88 100 ASP A O 1
ATOM 717 N N . PRO A 1 101 ? 12.963 -9.654 -1.030 1.00 60.38 101 PRO A N 1
ATOM 718 C CA . PRO A 1 101 ? 12.748 -9.724 -2.463 1.00 60.38 101 PRO A CA 1
ATOM 719 C C . PRO A 1 101 ? 11.993 -11.016 -2.759 1.00 60.38 101 PRO A C 1
ATOM 721 O O . PRO A 1 101 ? 12.559 -12.050 -3.116 1.00 60.38 101 PRO A O 1
ATOM 724 N N . LEU A 1 102 ? 10.677 -10.985 -2.596 1.00 56.97 102 LEU A N 1
ATOM 725 C CA . LEU A 1 102 ? 9.833 -12.020 -3.165 1.00 56.97 102 LEU A CA 1
ATOM 726 C C . LEU A 1 102 ? 10.106 -12.065 -4.665 1.00 56.97 102 LEU A C 1
ATOM 728 O O . LEU A 1 102 ? 10.261 -11.014 -5.286 1.00 56.97 102 LEU A O 1
ATOM 732 N N . ALA A 1 103 ? 10.152 -13.271 -5.238 1.00 64.44 103 ALA A N 1
ATOM 733 C CA . ALA A 1 103 ? 10.145 -13.474 -6.681 1.00 64.44 103 ALA A CA 1
ATOM 734 C C . ALA A 1 103 ? 8.888 -12.794 -7.242 1.00 64.44 103 ALA A C 1
ATOM 736 O O . ALA A 1 103 ? 7.794 -13.360 -7.256 1.00 64.44 103 ALA A O 1
ATOM 737 N N . GLY A 1 104 ? 9.034 -11.511 -7.553 1.00 69.19 104 GLY A N 1
ATOM 738 C CA . GLY A 1 104 ? 7.945 -10.641 -7.924 1.00 69.19 104 GLY A CA 1
ATOM 739 C C . GLY A 1 104 ? 7.508 -10.940 -9.347 1.00 69.19 104 GLY A C 1
ATOM 740 O O . GLY A 1 104 ? 8.196 -11.656 -10.084 1.00 69.19 104 GLY A O 1
ATOM 741 N N . PRO A 1 105 ? 6.374 -10.370 -9.765 1.00 78.44 105 PRO A N 1
ATOM 742 C CA . PRO A 1 105 ? 6.051 -10.325 -11.175 1.00 78.44 105 PRO A CA 1
ATOM 743 C C . PRO A 1 105 ? 7.233 -9.712 -11.942 1.00 78.44 105 PRO A C 1
ATOM 745 O O . PRO A 1 105 ? 7.914 -8.811 -11.448 1.00 78.44 105 PRO A O 1
ATOM 748 N N . VAL A 1 106 ? 7.486 -10.225 -13.139 1.00 87.81 106 VAL A N 1
ATOM 749 C CA . VAL A 1 106 ? 8.427 -9.615 -14.080 1.00 87.81 106 VAL A CA 1
ATOM 750 C C . VAL A 1 106 ? 7.642 -8.826 -15.115 1.00 87.81 106 VAL A C 1
ATOM 752 O O . VAL A 1 106 ? 6.506 -9.189 -15.432 1.00 87.81 106 VAL A O 1
ATOM 755 N N . THR A 1 107 ? 8.237 -7.769 -15.658 1.00 89.12 107 THR A N 1
ATOM 756 C CA . THR A 1 107 ? 7.631 -7.039 -16.774 1.00 89.12 107 THR A CA 1
ATOM 757 C C . THR A 1 107 ? 7.368 -7.958 -17.962 1.00 89.12 107 THR A C 1
ATOM 759 O O . THR A 1 107 ? 8.210 -8.777 -18.349 1.00 89.12 107 THR A O 1
ATOM 762 N N . GLY A 1 108 ? 6.168 -7.833 -18.530 1.00 90.25 108 GLY A N 1
ATOM 763 C CA . GLY A 1 108 ? 5.760 -8.550 -19.731 1.00 90.25 108 GLY A CA 1
ATOM 764 C C . GLY A 1 108 ? 6.532 -8.103 -20.973 1.00 90.25 108 GLY A C 1
ATOM 765 O O . GLY A 1 108 ? 7.348 -7.185 -20.934 1.00 90.25 108 GLY A O 1
ATOM 766 N N . ALA A 1 109 ? 6.243 -8.734 -22.115 1.00 93.88 109 ALA A N 1
ATOM 767 C CA . ALA A 1 109 ? 6.808 -8.347 -23.417 1.00 93.88 109 ALA A CA 1
ATOM 768 C C . ALA A 1 109 ? 6.487 -6.890 -23.808 1.00 93.88 109 ALA A C 1
ATOM 770 O O . ALA A 1 109 ? 7.197 -6.275 -24.597 1.00 93.88 109 ALA A O 1
ATOM 771 N N . ASP A 1 110 ? 5.408 -6.350 -23.254 1.00 92.19 110 ASP A N 1
ATOM 772 C CA . ASP A 1 110 ? 4.939 -4.977 -23.396 1.00 92.19 110 ASP A CA 1
ATOM 773 C C . ASP A 1 110 ? 5.523 -4.019 -22.342 1.00 92.19 110 ASP A C 1
ATOM 775 O O . ASP A 1 110 ? 5.197 -2.829 -22.357 1.00 92.19 110 ASP A O 1
ATOM 779 N N . GLY A 1 111 ? 6.404 -4.510 -21.462 1.00 90.00 111 GLY A N 1
ATOM 780 C CA . GLY A 1 111 ? 7.049 -3.751 -20.390 1.00 90.00 111 GLY A CA 1
ATOM 781 C C . GLY A 1 111 ? 6.148 -3.529 -19.177 1.00 90.00 111 GLY A C 1
ATOM 782 O O . GLY A 1 111 ? 6.593 -2.925 -18.204 1.00 90.00 111 GLY A O 1
ATOM 783 N N . TRP A 1 112 ? 4.898 -4.004 -19.222 1.00 90.44 112 TRP A N 1
ATOM 784 C CA . TRP A 1 112 ? 3.915 -3.794 -18.168 1.00 90.44 112 TRP A CA 1
ATOM 785 C C . TRP A 1 112 ? 4.063 -4.793 -17.037 1.00 90.44 112 TRP A C 1
ATOM 787 O O . TRP A 1 112 ? 4.341 -5.976 -17.249 1.00 90.44 112 TRP A O 1
ATOM 797 N N . VAL A 1 113 ? 3.784 -4.322 -15.827 1.00 88.19 113 VAL A N 1
ATOM 798 C CA . VAL A 1 113 ? 3.741 -5.168 -14.644 1.00 88.19 113 VAL A CA 1
ATOM 799 C C . VAL A 1 113 ? 2.811 -4.593 -13.581 1.00 88.19 113 VAL A C 1
ATOM 801 O O . VAL A 1 113 ? 2.744 -3.380 -13.395 1.00 88.19 113 VAL A O 1
ATOM 804 N N . ALA A 1 114 ? 2.064 -5.467 -12.907 1.00 85.38 114 ALA A N 1
ATOM 805 C CA . ALA A 1 114 ? 1.236 -5.096 -11.765 1.00 85.38 114 ALA A CA 1
ATOM 806 C C . ALA A 1 114 ? 2.081 -5.129 -10.489 1.00 85.38 114 ALA A C 1
ATOM 808 O O . ALA A 1 114 ? 2.787 -6.111 -10.250 1.00 85.38 114 ALA A O 1
ATOM 809 N N . VAL A 1 115 ? 1.998 -4.083 -9.671 1.00 79.94 115 VAL A N 1
ATOM 810 C CA . VAL A 1 115 ? 2.770 -3.998 -8.427 1.00 79.94 115 VAL A CA 1
ATOM 811 C C . VAL A 1 115 ? 1.973 -4.606 -7.279 1.00 79.94 115 VAL A C 1
ATOM 813 O O . VAL A 1 115 ? 0.907 -4.085 -6.947 1.00 79.94 115 VAL A O 1
ATOM 816 N N . PRO A 1 116 ? 2.448 -5.692 -6.643 1.00 78.94 116 PRO A N 1
ATOM 817 C CA . PRO A 1 116 ? 1.846 -6.147 -5.403 1.00 78.94 116 PRO A CA 1
ATOM 818 C C . PRO A 1 116 ? 2.208 -5.168 -4.283 1.00 78.94 116 PRO A C 1
ATOM 820 O O . PRO A 1 116 ? 3.384 -4.904 -4.039 1.00 78.94 116 PRO A O 1
ATOM 823 N N . PHE A 1 117 ? 1.206 -4.658 -3.574 1.00 80.88 117 PHE A N 1
ATOM 824 C CA . PHE A 1 117 ? 1.446 -3.852 -2.384 1.00 80.88 117 PHE A CA 1
ATOM 825 C C . PHE A 1 117 ? 1.733 -4.759 -1.189 1.00 80.88 117 PHE A C 1
ATOM 827 O O . PHE A 1 117 ? 0.905 -5.602 -0.842 1.00 80.88 117 PHE A O 1
ATOM 834 N N . ARG A 1 118 ? 2.898 -4.582 -0.558 1.00 86.12 118 ARG A N 1
ATOM 835 C CA . ARG A 1 118 ? 3.266 -5.269 0.684 1.00 86.12 118 ARG A CA 1
ATOM 836 C C . ARG A 1 118 ? 3.806 -4.280 1.689 1.00 86.12 118 ARG A C 1
ATOM 838 O O . ARG A 1 118 ? 4.742 -3.543 1.380 1.00 86.12 118 ARG A O 1
ATOM 845 N N . GLY A 1 119 ? 3.257 -4.300 2.888 1.00 89.00 119 GLY A N 1
ATOM 846 C CA . GLY A 1 119 ? 3.757 -3.439 3.938 1.00 89.00 119 GLY A CA 1
ATOM 847 C C . GLY A 1 119 ? 2.795 -3.259 5.092 1.00 89.00 119 GLY A C 1
ATOM 848 O O . GLY A 1 119 ? 1.727 -3.872 5.168 1.00 89.00 119 GLY A O 1
ATOM 849 N N . GLY A 1 120 ? 3.231 -2.380 5.973 1.00 91.62 120 GLY A N 1
ATOM 850 C CA . GLY A 1 120 ? 2.575 -1.978 7.196 1.00 91.62 120 GLY A CA 1
ATOM 851 C C . GLY A 1 120 ? 2.438 -0.469 7.297 1.00 91.62 120 GLY A C 1
ATOM 852 O O . GLY A 1 120 ? 3.041 0.296 6.540 1.00 91.62 120 GLY A O 1
ATOM 853 N N . GLY A 1 121 ? 1.662 -0.044 8.278 1.00 92.75 121 GLY A N 1
ATOM 854 C CA . GLY A 1 121 ? 1.468 1.338 8.665 1.00 92.75 121 GLY A CA 1
ATOM 855 C C . GLY A 1 121 ? 0.424 2.060 7.827 1.00 92.75 121 GLY A C 1
ATOM 856 O O . GLY A 1 121 ? -0.511 1.479 7.278 1.00 92.75 121 GLY A O 1
ATOM 857 N N . HIS A 1 122 ? 0.574 3.377 7.747 1.00 92.06 122 HIS A N 1
ATOM 858 C CA . HIS A 1 122 ? -0.354 4.226 7.014 1.00 92.06 122 HIS A CA 1
ATOM 859 C C . HIS A 1 122 ? 0.311 5.495 6.499 1.00 92.06 122 HIS A C 1
ATOM 861 O O . HIS A 1 122 ? 1.320 5.974 7.024 1.00 92.06 122 HIS A O 1
ATOM 867 N N . ARG A 1 123 ? -0.344 6.093 5.512 1.00 88.44 123 ARG A N 1
ATOM 868 C CA . ARG A 1 123 ? -0.075 7.436 5.025 1.00 88.44 123 ARG A CA 1
ATOM 869 C C . ARG A 1 123 ? -1.335 8.026 4.436 1.00 88.44 123 ARG A C 1
ATOM 871 O O . ARG A 1 123 ? -1.954 7.469 3.529 1.00 88.44 123 ARG A O 1
ATOM 878 N N . THR A 1 124 ? -1.647 9.222 4.895 1.00 86.56 124 THR A N 1
ATOM 879 C CA . THR A 1 124 ? -2.547 10.115 4.183 1.00 86.56 124 THR A CA 1
ATOM 880 C C . THR A 1 124 ? -1.757 10.796 3.079 1.00 86.56 124 THR A C 1
ATOM 882 O O . THR A 1 124 ? -0.761 11.457 3.372 1.00 86.56 124 THR A O 1
ATOM 885 N N . ALA A 1 125 ? -2.172 10.638 1.825 1.00 75.31 125 ALA A N 1
ATOM 886 C CA . ALA A 1 125 ? -1.652 11.497 0.779 1.00 75.31 125 ALA A CA 1
ATOM 887 C C . ALA A 1 125 ? -2.085 12.936 1.077 1.00 75.31 125 ALA A C 1
ATOM 889 O O . ALA A 1 125 ? -3.277 13.240 1.119 1.00 75.31 125 ALA A O 1
ATOM 890 N N . ASP A 1 126 ? -1.114 13.806 1.324 1.00 72.19 126 ASP A N 1
ATOM 891 C CA . ASP A 1 126 ? -1.282 15.236 1.143 1.00 72.19 126 ASP A CA 1
ATOM 892 C C . ASP A 1 126 ? -0.664 15.629 -0.204 1.00 72.19 126 ASP A C 1
ATOM 894 O O . ASP A 1 126 ? 0.248 14.974 -0.710 1.00 72.19 126 ASP A O 1
ATOM 898 N N . GLU A 1 127 ? -1.165 16.700 -0.819 1.00 59.22 127 GLU A N 1
ATOM 899 C CA . GLU A 1 127 ? -0.623 17.191 -2.098 1.00 59.22 127 GLU A CA 1
ATOM 900 C C . GLU A 1 127 ? 0.864 17.587 -1.991 1.00 59.22 127 GLU A C 1
ATOM 902 O O . GLU A 1 127 ? 1.560 17.685 -3.000 1.00 59.22 127 GLU A O 1
ATOM 907 N N . ALA A 1 128 ? 1.364 17.804 -0.770 1.00 66.06 128 ALA A N 1
ATOM 908 C CA . ALA A 1 128 ? 2.750 18.168 -0.500 1.00 66.06 128 ALA A CA 1
ATOM 909 C C . ALA A 1 128 ? 3.725 16.978 -0.566 1.00 66.06 128 ALA A C 1
ATOM 911 O O . ALA A 1 128 ? 4.923 17.197 -0.760 1.00 66.06 128 ALA A O 1
ATOM 912 N N . SER A 1 129 ? 3.233 15.741 -0.448 1.00 73.31 129 SER A N 1
ATOM 913 C CA . SER A 1 129 ? 4.055 14.533 -0.439 1.00 73.31 129 SER A CA 1
ATOM 914 C C . SER A 1 129 ? 3.496 13.535 -1.460 1.00 73.31 129 SER A C 1
ATOM 916 O O . SER A 1 129 ? 2.664 12.706 -1.090 1.00 73.31 129 SER A O 1
ATOM 918 N N . PRO A 1 130 ? 3.923 13.563 -2.740 1.00 75.56 130 PRO A N 1
ATOM 919 C CA . PRO A 1 130 ? 3.499 12.575 -3.737 1.00 75.56 130 PRO A CA 1
ATOM 920 C C . PRO A 1 130 ? 4.017 11.184 -3.371 1.00 75.56 130 PRO A C 1
ATOM 922 O O . PRO A 1 130 ? 5.030 11.051 -2.684 1.00 75.56 130 PRO A O 1
ATOM 925 N N . ALA A 1 131 ? 3.325 10.118 -3.778 1.00 78.06 131 ALA A N 1
ATOM 926 C CA . ALA A 1 131 ? 3.899 8.783 -3.638 1.00 78.06 131 ALA A CA 1
ATOM 927 C C . ALA A 1 131 ? 5.152 8.676 -4.509 1.00 78.06 131 ALA A C 1
ATOM 929 O O . ALA A 1 131 ? 5.125 9.023 -5.690 1.00 78.06 131 ALA A O 1
ATOM 930 N N . LEU A 1 132 ? 6.247 8.243 -3.891 1.00 79.56 132 LEU A N 1
ATOM 931 C CA . LEU A 1 132 ? 7.485 7.947 -4.582 1.00 79.56 132 LEU A CA 1
ATOM 932 C C . LEU A 1 132 ? 7.591 6.444 -4.731 1.00 79.56 132 LEU A C 1
ATOM 934 O O . LEU A 1 132 ? 7.449 5.692 -3.761 1.00 79.56 132 LEU A O 1
ATOM 938 N N . LEU A 1 133 ? 7.846 6.037 -5.961 1.00 79.62 133 LEU A N 1
ATOM 939 C CA . LEU A 1 133 ? 8.236 4.690 -6.277 1.00 79.62 133 LEU A CA 1
ATOM 940 C C . LEU A 1 133 ? 9.676 4.702 -6.763 1.00 79.62 133 LEU A C 1
ATOM 942 O O . LEU A 1 133 ? 10.013 5.435 -7.692 1.00 79.62 133 LEU A O 1
ATOM 946 N N . THR A 1 134 ? 10.511 3.872 -6.153 1.00 77.31 134 THR A N 1
ATOM 947 C CA . THR A 1 134 ? 11.910 3.733 -6.539 1.00 77.31 134 THR A CA 1
ATOM 948 C C . THR A 1 134 ? 12.197 2.305 -6.964 1.00 77.31 134 THR A C 1
ATOM 950 O O . THR A 1 134 ? 11.612 1.338 -6.476 1.00 77.31 134 THR A O 1
ATOM 953 N N . LEU A 1 135 ? 13.120 2.157 -7.906 1.00 76.12 135 LEU A N 1
ATOM 954 C CA . LEU A 1 135 ? 13.709 0.861 -8.209 1.00 76.12 135 LEU A CA 1
ATOM 955 C C . LEU A 1 135 ? 14.945 0.680 -7.315 1.00 76.12 135 LEU A C 1
ATOM 957 O O . LEU A 1 135 ? 15.927 1.383 -7.490 1.00 76.12 135 LEU A O 1
ATOM 961 N N . ASN A 1 136 ? 14.953 -0.281 -6.396 1.00 75.00 136 ASN A N 1
ATOM 962 C CA . ASN A 1 136 ? 16.123 -0.717 -5.623 1.00 75.00 136 ASN A CA 1
ATOM 963 C C . ASN A 1 136 ? 17.365 -0.940 -6.498 1.00 75.00 136 ASN A C 1
ATOM 965 O O . ASN A 1 136 ? 18.470 -0.565 -6.111 1.00 75.00 136 ASN A O 1
ATOM 969 N N . ALA A 1 137 ? 17.194 -1.523 -7.690 1.00 72.75 137 ALA A N 1
ATOM 970 C CA . ALA A 1 137 ? 18.288 -1.743 -8.639 1.00 72.75 137 ALA A CA 1
ATOM 971 C C . ALA A 1 137 ? 18.799 -0.445 -9.304 1.00 72.75 137 ALA A C 1
ATOM 973 O O . ALA A 1 137 ? 19.938 -0.394 -9.777 1.00 72.75 137 ALA A O 1
ATOM 974 N N . CYS A 1 138 ? 17.973 0.606 -9.320 1.00 77.38 138 CYS A N 1
ATOM 975 C CA . CYS A 1 138 ? 18.244 1.934 -9.875 1.00 77.38 138 CYS A CA 1
ATOM 976 C C . CYS A 1 138 ? 17.656 3.029 -8.959 1.00 77.38 138 CYS A C 1
ATOM 978 O O . CYS A 1 138 ? 16.672 3.660 -9.347 1.00 77.38 138 CYS A O 1
ATOM 980 N N . PRO A 1 139 ? 18.215 3.294 -7.763 1.00 77.88 139 PRO A N 1
ATOM 981 C CA . PRO A 1 139 ? 17.598 4.223 -6.808 1.00 77.88 139 PRO A CA 1
ATOM 982 C C . PRO A 1 139 ? 17.436 5.650 -7.346 1.00 77.88 139 PRO A C 1
ATOM 984 O O . PRO A 1 139 ? 16.597 6.400 -6.873 1.00 77.88 139 PRO A O 1
ATOM 987 N N . GLN A 1 140 ? 18.232 6.023 -8.352 1.00 80.38 140 GLN A N 1
ATOM 988 C CA . GLN A 1 140 ? 18.126 7.301 -9.056 1.00 80.38 140 GLN A CA 1
ATOM 989 C C . GLN A 1 140 ? 16.892 7.426 -9.961 1.00 80.38 140 GLN A C 1
ATOM 991 O O . GLN A 1 140 ? 16.614 8.518 -10.453 1.00 80.38 140 GLN A O 1
ATOM 996 N N . LEU A 1 141 ? 16.204 6.319 -10.245 1.00 79.12 141 LEU A N 1
ATOM 997 C CA . LEU A 1 141 ? 14.997 6.305 -11.052 1.00 79.12 141 LEU A CA 1
ATOM 998 C C . LEU A 1 141 ? 13.798 6.365 -10.107 1.00 79.12 141 LEU A C 1
ATOM 1000 O O . LEU A 1 141 ? 13.329 5.352 -9.586 1.00 79.12 141 LEU A O 1
ATOM 1004 N N . GLU A 1 142 ? 13.365 7.596 -9.853 1.00 81.31 142 GLU A N 1
ATOM 1005 C CA . GLU A 1 142 ? 12.204 7.914 -9.032 1.00 81.31 142 GLU A CA 1
ATOM 1006 C C . GLU A 1 142 ? 11.001 8.167 -9.935 1.00 81.31 142 GLU A C 1
ATOM 1008 O O . GLU A 1 142 ? 11.003 9.093 -10.750 1.00 81.31 142 GLU A O 1
ATOM 1013 N N . LEU A 1 143 ? 9.947 7.382 -9.748 1.00 82.44 143 LEU A N 1
ATOM 1014 C CA . LEU A 1 143 ? 8.648 7.663 -10.329 1.00 82.44 143 LEU A CA 1
ATOM 1015 C C . LEU A 1 143 ? 7.795 8.419 -9.310 1.00 82.44 143 LEU A C 1
ATOM 1017 O O . LEU A 1 143 ? 7.545 7.949 -8.196 1.00 82.44 143 LEU A O 1
ATOM 1021 N N . ARG A 1 144 ? 7.377 9.626 -9.698 1.00 82.00 144 ARG A N 1
ATOM 1022 C CA . ARG A 1 144 ? 6.501 10.488 -8.900 1.00 82.00 144 ARG A CA 1
ATOM 1023 C C . ARG A 1 144 ? 5.072 10.275 -9.334 1.00 82.00 144 ARG A C 1
ATOM 1025 O O . ARG A 1 144 ? 4.711 10.666 -10.438 1.00 82.00 144 ARG A O 1
ATOM 1032 N N . ILE A 1 145 ? 4.272 9.755 -8.420 1.00 79.69 145 ILE A N 1
ATOM 1033 C CA . ILE A 1 145 ? 2.866 9.471 -8.655 1.00 79.69 145 ILE A CA 1
ATOM 1034 C C . ILE A 1 145 ? 2.069 10.758 -8.419 1.00 79.69 145 ILE A C 1
ATOM 1036 O O . ILE A 1 145 ? 1.972 11.192 -7.264 1.00 79.69 145 ILE A O 1
ATOM 1040 N N . PRO A 1 146 ? 1.531 11.416 -9.469 1.00 69.31 146 PRO A N 1
ATOM 1041 C CA . PRO A 1 146 ? 0.873 12.717 -9.345 1.00 69.31 146 PRO A CA 1
ATOM 1042 C C . PRO A 1 146 ? -0.437 12.676 -8.557 1.00 69.31 146 PRO A C 1
ATOM 1044 O O . PRO A 1 146 ? -0.881 13.716 -8.073 1.00 69.31 146 PRO A O 1
ATOM 1047 N N . THR A 1 147 ? -1.071 11.511 -8.434 1.00 71.38 147 THR A N 1
ATOM 1048 C CA . THR A 1 147 ? -2.375 11.398 -7.781 1.00 71.38 147 THR A CA 1
ATOM 1049 C C . THR A 1 147 ? -2.212 11.000 -6.309 1.00 71.38 147 THR A C 1
ATOM 1051 O O . THR A 1 147 ? -1.410 10.113 -6.000 1.00 71.38 147 THR A O 1
ATOM 1054 N N . PRO A 1 148 ? -2.971 11.611 -5.379 1.00 81.94 148 PRO A N 1
ATOM 1055 C CA . PRO A 1 148 ? -2.937 11.247 -3.967 1.00 81.94 148 PRO A CA 1
ATOM 1056 C C . PRO A 1 148 ? -3.428 9.807 -3.753 1.00 81.94 148 PRO A C 1
ATOM 1058 O O . PRO A 1 148 ? -4.628 9.530 -3.721 1.00 81.94 148 PRO A O 1
ATOM 1061 N N . ILE A 1 149 ? -2.474 8.885 -3.613 1.00 86.19 149 ILE A N 1
ATOM 1062 C CA . ILE A 1 149 ? -2.704 7.519 -3.141 1.00 86.19 149 ILE A CA 1
ATOM 1063 C C . ILE A 1 149 ? -2.532 7.522 -1.628 1.00 86.19 149 ILE A C 1
ATOM 1065 O O . ILE A 1 149 ? -1.414 7.639 -1.114 1.00 86.19 149 ILE A O 1
ATOM 1069 N N . HIS A 1 150 ? -3.639 7.372 -0.917 1.00 90.19 150 HIS A N 1
ATOM 1070 C CA . HIS A 1 150 ? -3.610 7.059 0.498 1.00 90.19 150 HIS A CA 1
ATOM 1071 C C . HIS A 1 150 ? -3.333 5.559 0.675 1.00 90.19 150 HIS A C 1
ATOM 1073 O O . HIS A 1 150 ? -3.764 4.742 -0.138 1.00 90.19 150 HIS A O 1
ATOM 1079 N N . PHE A 1 151 ? -2.638 5.174 1.746 1.00 90.50 151 PHE A N 1
ATOM 1080 C CA . PHE A 1 151 ? -2.507 3.761 2.111 1.00 90.50 151 PHE A CA 1
ATOM 1081 C C . PHE A 1 151 ? -2.694 3.555 3.607 1.00 90.50 151 PHE A C 1
ATOM 1083 O O . PHE A 1 151 ? -2.281 4.393 4.405 1.00 90.50 151 PHE A O 1
ATOM 1090 N N . ASN A 1 152 ? -3.313 2.454 3.991 1.00 94.31 152 ASN A N 1
ATOM 1091 C CA . ASN A 1 152 ? -3.342 1.981 5.369 1.00 94.31 152 ASN A CA 1
ATOM 1092 C C . ASN A 1 152 ? -3.166 0.462 5.386 1.00 94.31 152 ASN A C 1
ATOM 1094 O O . ASN A 1 152 ? -3.153 -0.186 4.340 1.00 94.31 152 ASN A O 1
ATOM 1098 N N . SER A 1 153 ? -2.936 -0.088 6.568 1.00 95.62 153 SER A N 1
ATOM 1099 C CA . SER A 1 153 ? -2.668 -1.505 6.769 1.00 95.62 153 SER A CA 1
ATOM 1100 C C . SER A 1 153 ? -3.221 -1.925 8.124 1.00 95.62 153 SER A C 1
ATOM 1102 O O . SER A 1 153 ? -3.121 -1.144 9.075 1.00 95.62 153 SER A O 1
ATOM 1104 N N . PRO A 1 154 ? -3.754 -3.153 8.253 1.00 97.19 154 PRO A N 1
ATOM 1105 C CA . PRO A 1 154 ? -4.077 -3.732 9.552 1.00 97.19 154 PRO A CA 1
ATOM 1106 C C . PRO A 1 154 ? -2.880 -3.815 10.511 1.00 97.19 154 PRO A C 1
ATOM 1108 O O . PRO A 1 154 ? -3.085 -3.850 11.720 1.00 97.19 154 PRO A O 1
ATOM 1111 N N . ASP A 1 155 ? -1.648 -3.818 9.991 1.00 96.56 155 ASP A N 1
ATOM 1112 C CA . ASP A 1 155 ? -0.442 -3.532 10.778 1.00 96.56 155 ASP A CA 1
ATOM 1113 C C . ASP A 1 155 ? -0.374 -2.014 10.981 1.00 96.56 155 ASP A C 1
ATOM 1115 O O . ASP A 1 155 ? 0.270 -1.287 10.230 1.00 96.56 155 ASP A O 1
ATOM 1119 N N . ILE A 1 156 ? -1.121 -1.510 11.957 1.00 96.12 156 ILE A N 1
ATOM 1120 C CA . ILE A 1 156 ? -1.251 -0.075 12.231 1.00 96.12 156 ILE A CA 1
ATOM 1121 C C . ILE A 1 156 ? 0.071 0.480 12.778 1.00 96.12 156 ILE A C 1
ATOM 1123 O O . ILE A 1 156 ? 0.376 1.666 12.585 1.00 96.12 156 ILE A O 1
ATOM 1127 N N . SER A 1 157 ? 0.838 -0.362 13.478 1.00 94.81 157 SER A N 1
ATOM 1128 C CA . SER A 1 157 ? 2.124 -0.011 14.078 1.00 94.81 157 SER A CA 1
ATOM 1129 C C . SER A 1 157 ? 3.238 0.198 13.044 1.00 94.81 157 SER A C 1
ATOM 1131 O O . SER A 1 157 ? 4.145 1.000 13.287 1.00 94.81 157 SER A O 1
ATOM 1133 N N . GLY A 1 158 ? 3.132 -0.463 11.889 1.00 92.94 158 GLY A N 1
ATOM 1134 C CA . GLY A 1 158 ? 4.143 -0.467 10.839 1.00 92.94 158 GLY A CA 1
ATOM 1135 C C . GLY A 1 158 ? 5.353 -1.339 11.175 1.00 92.94 158 GLY A C 1
ATOM 1136 O O . GLY A 1 158 ? 6.441 -1.074 10.666 1.00 92.94 158 GLY A O 1
ATOM 1137 N N . ASP A 1 159 ? 5.212 -2.341 12.046 1.00 93.81 159 ASP A N 1
ATOM 1138 C CA . ASP A 1 159 ? 6.304 -3.251 12.423 1.00 93.81 159 ASP A CA 1
ATOM 1139 C C . ASP A 1 159 ? 6.407 -4.496 11.521 1.00 93.81 159 ASP A C 1
ATOM 1141 O O . ASP A 1 159 ? 7.255 -5.366 11.742 1.00 93.81 159 ASP A O 1
ATOM 1145 N N . LEU A 1 160 ? 5.594 -4.523 10.461 1.00 93.81 160 LEU A N 1
ATOM 1146 C CA . LEU A 1 160 ? 5.458 -5.566 9.452 1.00 93.81 160 LEU A CA 1
ATOM 1147 C C . LEU A 1 160 ? 4.763 -6.839 9.944 1.00 93.81 160 LEU A C 1
ATOM 1149 O O . LEU A 1 160 ? 4.861 -7.892 9.296 1.00 93.81 160 LEU A O 1
ATOM 1153 N N . ARG A 1 161 ? 4.030 -6.754 11.057 1.00 95.81 161 ARG A N 1
ATOM 1154 C CA . ARG A 1 161 ? 3.273 -7.857 11.635 1.00 95.81 161 ARG A CA 1
ATOM 1155 C C . ARG A 1 161 ? 1.966 -7.365 12.244 1.00 95.81 161 ARG A C 1
ATOM 1157 O O . ARG A 1 161 ? 1.943 -6.564 13.156 1.00 95.81 161 ARG A O 1
ATOM 1164 N N . VAL A 1 162 ? 0.863 -7.969 11.822 1.00 97.56 162 VAL A N 1
ATOM 1165 C CA . VAL A 1 162 ? -0.442 -7.730 12.436 1.00 97.56 162 VAL A CA 1
ATOM 1166 C C . VAL A 1 162 ? -0.576 -8.593 13.685 1.00 97.56 162 VAL A C 1
ATOM 1168 O O . VAL A 1 162 ? -0.735 -9.819 13.598 1.00 97.56 162 VAL A O 1
ATOM 1171 N N . ASP A 1 163 ? -0.533 -7.984 14.863 1.00 98.06 163 ASP A N 1
ATOM 1172 C CA . ASP A 1 163 ? -0.716 -8.696 16.123 1.00 98.06 163 ASP A CA 1
ATOM 1173 C C . ASP A 1 163 ? -1.507 -7.908 17.182 1.00 98.06 163 ASP A C 1
ATOM 1175 O O . ASP A 1 163 ? -2.276 -6.993 16.894 1.00 98.06 163 ASP A O 1
ATOM 1179 N N . LEU A 1 164 ? -1.431 -8.341 18.444 1.00 98.31 164 LEU A N 1
ATOM 1180 C CA . LEU A 1 164 ? -2.180 -7.700 19.526 1.00 98.31 164 LEU A CA 1
ATOM 1181 C C . LEU A 1 164 ? -1.648 -6.304 19.881 1.00 98.31 164 LEU A C 1
ATOM 1183 O O . LEU A 1 164 ? -2.311 -5.604 20.645 1.00 98.31 164 LEU A O 1
ATOM 1187 N N . SER A 1 165 ? -0.486 -5.896 19.367 1.00 98.00 165 SER A N 1
ATOM 1188 C CA . SER A 1 165 ? 0.037 -4.539 19.523 1.00 98.00 165 SER A CA 1
ATOM 1189 C C . SER A 1 165 ? -0.717 -3.512 18.666 1.00 98.00 165 SER A C 1
ATOM 1191 O O . SER A 1 165 ? -0.824 -2.355 19.081 1.00 98.00 165 SER A O 1
ATOM 1193 N N . ASP A 1 166 ? -1.351 -3.938 17.567 1.00 98.06 166 ASP A N 1
ATOM 1194 C CA . ASP A 1 166 ? -2.197 -3.085 16.720 1.00 98.06 166 ASP A CA 1
ATOM 1195 C C . ASP A 1 166 ? -3.573 -2.816 17.339 1.00 98.06 166 ASP A C 1
ATOM 1197 O O . ASP A 1 166 ? -4.166 -1.755 17.141 1.00 98.06 166 ASP A O 1
ATOM 1201 N N . VAL A 1 167 ? -4.085 -3.745 18.154 1.00 98.19 167 VAL A N 1
ATOM 1202 C CA . VAL A 1 167 ? -5.436 -3.654 18.738 1.00 98.19 167 VAL A CA 1
ATOM 1203 C C . VAL A 1 167 ? -5.621 -2.406 19.618 1.00 98.19 167 VAL A C 1
ATOM 1205 O O . VAL A 1 167 ? -6.638 -1.730 19.464 1.00 98.19 167 VAL A O 1
ATOM 1208 N N . PRO A 1 168 ? -4.691 -2.029 20.520 1.00 97.94 168 PRO A N 1
ATOM 1209 C CA . PRO A 1 168 ? -4.783 -0.764 21.246 1.00 97.94 168 PRO A CA 1
ATOM 1210 C C . PRO A 1 168 ? -4.758 0.476 20.343 1.00 97.94 168 PRO A C 1
ATOM 1212 O O . PRO A 1 168 ? -5.396 1.474 20.685 1.00 97.94 168 PRO A O 1
ATOM 1215 N N . LEU A 1 169 ? -4.037 0.433 19.214 1.00 96.88 169 LEU A N 1
ATOM 1216 C CA . LEU A 1 169 ? -3.984 1.541 18.253 1.00 96.88 169 LEU A CA 1
ATOM 1217 C C . LEU A 1 169 ? -5.337 1.700 17.555 1.00 96.88 169 LEU A C 1
ATOM 1219 O O . LEU A 1 169 ? -5.876 2.805 17.546 1.00 96.88 169 LEU A O 1
ATOM 1223 N N . PHE A 1 170 ? -5.917 0.591 17.092 1.00 97.62 170 PHE A N 1
ATOM 1224 C CA . PHE A 1 170 ? -7.271 0.558 16.545 1.00 97.62 170 PHE A CA 1
ATOM 1225 C C . PHE A 1 170 ? -8.310 1.024 17.569 1.00 97.62 170 PHE A C 1
ATOM 1227 O O . PHE A 1 170 ? -9.159 1.855 17.270 1.00 97.62 170 PHE A O 1
ATOM 1234 N N . ALA A 1 171 ? -8.238 0.525 18.807 1.00 97.75 171 ALA A N 1
ATOM 1235 C CA . ALA A 1 171 ? -9.185 0.889 19.855 1.00 97.75 171 ALA A CA 1
ATOM 1236 C C . ALA A 1 171 ? -9.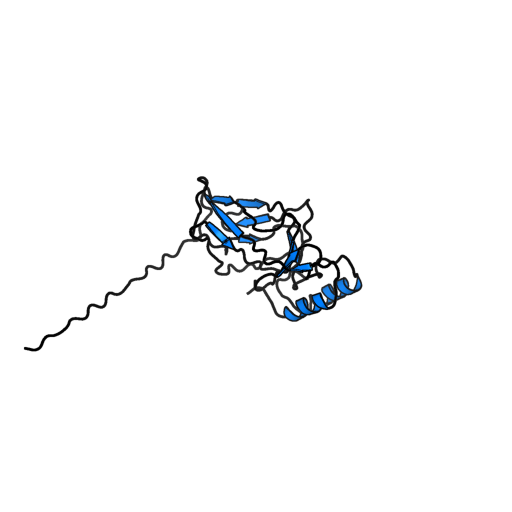142 2.391 20.160 1.00 97.75 171 ALA A C 1
ATOM 1238 O O . ALA A 1 171 ? -10.192 3.005 20.335 1.00 97.75 171 ALA A O 1
ATOM 1239 N N . ARG A 1 172 ? -7.946 2.995 20.202 1.00 96.69 172 ARG A N 1
ATOM 1240 C CA . ARG A 1 172 ? -7.806 4.450 20.340 1.00 96.69 172 ARG A CA 1
ATOM 1241 C C . ARG A 1 172 ? -8.543 5.172 19.212 1.00 96.69 172 ARG A C 1
ATOM 1243 O O . ARG A 1 172 ? -9.339 6.055 19.506 1.00 96.69 172 ARG A O 1
ATOM 1250 N N . ASP A 1 173 ? -8.324 4.763 17.969 1.00 96.69 173 ASP A N 1
ATOM 1251 C CA . ASP A 1 173 ? -8.930 5.395 16.792 1.00 96.69 173 ASP A CA 1
ATOM 1252 C C . ASP A 1 173 ? -10.451 5.243 16.771 1.00 96.69 173 ASP A C 1
ATOM 1254 O O . ASP A 1 173 ? -11.174 6.207 16.531 1.00 96.69 173 ASP A O 1
ATOM 1258 N N . TYR A 1 174 ? -10.941 4.057 17.130 1.00 96.31 174 TYR A N 1
ATOM 1259 C CA . TYR A 1 174 ? -12.364 3.759 17.268 1.00 96.31 174 TYR A CA 1
ATOM 1260 C C . TYR A 1 174 ? -13.059 4.693 18.275 1.00 96.31 174 TYR A C 1
ATOM 1262 O O . TYR A 1 174 ? -14.189 5.125 18.051 1.00 96.31 174 TYR A O 1
ATOM 1270 N N . TYR A 1 175 ? -12.396 5.029 19.390 1.00 95.50 175 TYR A N 1
ATOM 1271 C CA . TYR A 1 175 ? -12.940 5.959 20.389 1.00 95.50 175 TYR A CA 1
ATOM 1272 C C . TYR A 1 175 ? -12.697 7.440 20.060 1.00 95.50 175 TYR A C 1
ATOM 1274 O O . TYR A 1 175 ? -13.478 8.279 20.512 1.00 95.50 175 TYR A O 1
ATOM 1282 N N . GLU A 1 176 ? -11.648 7.777 19.303 1.00 90.31 176 GLU A N 1
ATOM 1283 C CA . GLU A 1 176 ? -11.433 9.130 18.764 1.00 90.31 176 GLU A CA 1
ATOM 1284 C C . GLU A 1 176 ? -12.501 9.489 17.714 1.00 90.31 176 GLU A C 1
ATOM 1286 O O . GLU A 1 176 ? -12.939 10.640 17.645 1.00 90.31 176 GLU A O 1
ATOM 1291 N N . GLY A 1 177 ? -12.999 8.493 16.974 1.00 77.12 177 GLY A N 1
ATOM 1292 C CA . GLY A 1 177 ? -14.122 8.622 16.052 1.00 77.12 177 GLY A CA 1
ATOM 1293 C C . GLY A 1 177 ? -13.694 9.024 14.639 1.00 77.12 177 GLY A C 1
ATOM 1294 O O . GLY A 1 177 ? -12.833 8.394 14.030 1.00 77.12 177 GLY A O 1
ATOM 1295 N N . LEU A 1 178 ? -14.347 10.046 14.075 1.00 76.19 178 LEU A N 1
ATOM 1296 C CA . LEU A 1 178 ? -14.157 10.448 12.676 1.00 76.19 178 LEU A CA 1
ATOM 1297 C C . LEU A 1 178 ? -12.728 10.951 12.413 1.00 76.19 178 LEU A C 1
ATOM 1299 O O . LEU A 1 178 ? -12.206 11.782 13.155 1.00 76.19 178 LEU A O 1
ATOM 1303 N N . GLY A 1 179 ? -12.147 10.527 11.288 1.00 75.56 179 GLY A N 1
ATOM 1304 C CA . GLY A 1 179 ? -10.902 11.093 10.755 1.00 75.56 179 GLY A CA 1
ATOM 1305 C C . GLY A 1 179 ? -9.617 10.324 11.077 1.00 75.56 179 GLY A C 1
ATOM 1306 O O . GLY A 1 179 ? -8.545 10.744 10.639 1.00 75.56 179 GLY A O 1
ATOM 1307 N N . ALA A 1 180 ? -9.692 9.186 11.771 1.00 91.69 180 ALA A N 1
ATOM 1308 C CA . ALA A 1 180 ? -8.538 8.317 11.998 1.00 91.69 180 ALA A CA 1
ATOM 1309 C C . ALA A 1 180 ? -8.272 7.391 10.793 1.00 91.69 180 ALA A C 1
ATOM 1311 O O . ALA A 1 180 ? -8.415 6.174 10.877 1.00 91.69 180 ALA A O 1
ATOM 1312 N N . TYR A 1 181 ? -7.838 7.978 9.670 1.00 93.44 181 TYR A N 1
ATOM 1313 C CA . TYR A 1 181 ? -7.611 7.276 8.394 1.00 93.44 181 TYR A CA 1
ATOM 1314 C C . TYR A 1 181 ? -6.780 5.981 8.514 1.00 93.44 181 TYR A C 1
ATOM 1316 O O . TYR A 1 181 ? -6.994 5.021 7.776 1.00 93.44 181 TYR A O 1
ATOM 1324 N N . ARG A 1 182 ? -5.833 5.923 9.459 1.00 94.62 182 ARG A N 1
ATOM 1325 C CA . ARG A 1 182 ? -4.983 4.740 9.656 1.00 94.62 182 ARG A CA 1
ATOM 1326 C C . ARG A 1 182 ? -5.742 3.459 10.022 1.00 94.62 182 ARG A C 1
ATOM 1328 O O . ARG A 1 182 ? -5.192 2.390 9.797 1.00 94.62 182 ARG A O 1
ATOM 1335 N N . SER A 1 183 ? -6.951 3.582 10.571 1.00 96.81 183 SER A N 1
ATOM 1336 C CA . SER A 1 183 ? -7.807 2.464 10.996 1.00 96.81 183 SER A CA 1
ATOM 1337 C C . SER A 1 183 ? -9.131 2.390 10.220 1.00 96.81 183 SER A C 1
ATOM 1339 O O . SER A 1 183 ? -9.978 1.576 10.566 1.00 96.81 183 SER A O 1
ATOM 1341 N N . ASP A 1 184 ? -9.325 3.246 9.212 1.00 96.19 184 ASP A N 1
ATOM 1342 C CA . ASP A 1 184 ? -10.493 3.279 8.315 1.00 96.19 184 ASP A CA 1
ATOM 1343 C C . ASP A 1 184 ? -10.144 2.510 7.030 1.00 96.19 184 ASP A C 1
ATOM 1345 O O . ASP A 1 184 ? -9.731 3.090 6.022 1.00 96.19 184 ASP A O 1
ATOM 1349 N N . PHE A 1 185 ? -10.181 1.180 7.106 1.00 95.94 185 PHE A N 1
ATOM 1350 C CA . PHE A 1 185 ? -9.688 0.277 6.059 1.00 95.94 185 PHE A CA 1
ATOM 1351 C C . PHE A 1 185 ? -10.597 0.248 4.828 1.00 95.94 185 PHE A C 1
ATOM 1353 O O . PHE A 1 185 ? -10.126 -0.053 3.726 1.00 95.94 185 PHE A O 1
ATOM 1360 N N . ASP A 1 186 ? -11.870 0.598 5.012 1.00 94.75 186 ASP A N 1
ATOM 1361 C CA . ASP A 1 186 ? -12.830 0.751 3.922 1.00 94.75 186 ASP A CA 1
ATOM 1362 C C . ASP A 1 186 ? -12.824 2.170 3.331 1.00 94.75 186 ASP A C 1
ATOM 1364 O O . ASP A 1 186 ? -13.335 2.380 2.240 1.00 94.75 186 ASP A O 1
ATOM 1368 N N . TRP A 1 187 ? -12.190 3.142 3.991 1.00 94.81 187 TRP A N 1
ATOM 1369 C CA . TRP A 1 187 ? -12.120 4.548 3.585 1.00 94.81 187 TRP A CA 1
ATOM 1370 C C . TRP A 1 187 ? -13.494 5.213 3.394 1.00 94.81 187 TRP A C 1
ATOM 1372 O O . TRP A 1 187 ? -13.736 5.982 2.448 1.00 94.81 187 TRP A O 1
ATOM 1382 N N . ASP A 1 188 ? -14.409 4.919 4.317 1.00 94.31 188 ASP A N 1
ATOM 1383 C CA . ASP A 1 188 ? -15.760 5.487 4.368 1.00 94.31 188 ASP A CA 1
ATOM 1384 C C . ASP A 1 188 ? -15.874 6.689 5.331 1.00 94.31 188 ASP A C 1
ATOM 1386 O O . ASP A 1 188 ? -16.919 7.347 5.415 1.00 94.31 188 ASP A O 1
ATOM 1390 N N . GLY A 1 189 ? -14.772 7.025 6.008 1.00 93.69 189 GLY A N 1
ATOM 1391 C CA . GLY A 1 189 ? -14.655 8.114 6.968 1.00 93.69 189 GLY A CA 1
ATOM 1392 C C . GLY A 1 189 ? -14.992 7.720 8.407 1.00 93.69 189 GLY A C 1
ATOM 1393 O O . GLY A 1 189 ? -14.961 8.598 9.279 1.00 93.69 189 GLY A O 1
ATOM 1394 N N . GLN A 1 190 ? -15.320 6.453 8.681 1.00 94.38 190 GLN A N 1
ATOM 1395 C CA . GLN A 1 190 ? -15.746 5.967 9.992 1.00 94.38 190 GLN A CA 1
ATOM 1396 C C . GLN A 1 190 ? -14.968 4.725 10.423 1.00 94.38 190 GLN A C 1
ATOM 1398 O O . GLN A 1 190 ? -15.240 3.633 9.952 1.00 94.38 190 GLN A O 1
ATOM 1403 N N . VAL A 1 191 ? -14.136 4.851 11.459 1.00 96.44 191 VAL A N 1
ATOM 1404 C CA . VAL A 1 191 ? -13.553 3.677 12.127 1.00 96.44 191 VAL A CA 1
ATOM 1405 C C . VAL A 1 191 ? -14.630 2.972 12.953 1.00 96.44 191 VAL A C 1
ATOM 1407 O O . VAL A 1 191 ? -15.065 3.485 13.989 1.00 96.44 191 VAL A O 1
ATOM 1410 N N . ASN A 1 192 ? -15.089 1.807 12.499 1.00 95.75 192 ASN A N 1
ATOM 1411 C CA . ASN A 1 192 ? -16.209 1.096 13.104 1.00 95.75 192 ASN A CA 1
ATOM 1412 C C . ASN A 1 192 ? -16.015 -0.440 13.142 1.00 95.75 192 ASN A C 1
ATOM 1414 O O . ASN A 1 192 ? -14.899 -0.957 13.131 1.00 95.75 192 ASN A O 1
ATOM 1418 N N . LEU A 1 193 ? -17.103 -1.202 13.313 1.00 96.88 193 LEU A N 1
ATOM 1419 C CA . LEU A 1 193 ? -17.030 -2.665 13.382 1.00 96.88 193 LEU A CA 1
ATOM 1420 C C . LEU A 1 193 ? -16.690 -3.320 12.03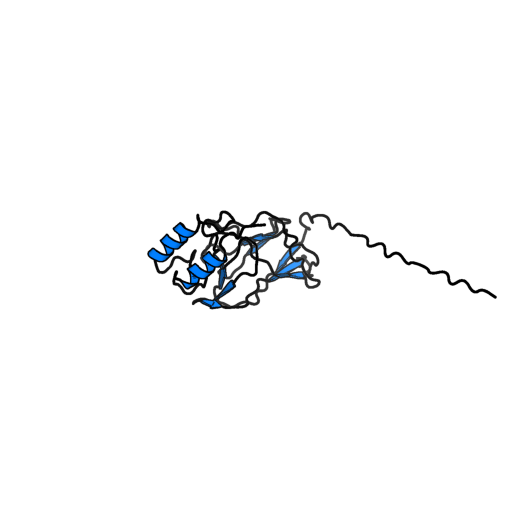4 1.00 96.88 193 LEU A C 1
ATOM 1422 O O . LEU A 1 193 ? -16.188 -4.442 12.059 1.00 96.88 193 LEU A O 1
ATOM 1426 N N . SER A 1 194 ? -16.944 -2.672 10.891 1.00 96.25 194 SER A N 1
ATOM 1427 C CA . SER A 1 194 ? -16.480 -3.164 9.585 1.00 96.25 194 SER A CA 1
ATOM 1428 C C . SER A 1 194 ? -14.954 -3.210 9.541 1.00 96.25 194 SER A C 1
ATOM 1430 O O . SER A 1 194 ? -14.386 -4.265 9.259 1.00 96.25 194 SER A O 1
ATOM 1432 N N . ASP A 1 195 ? -14.288 -2.139 9.971 1.00 96.81 195 ASP A N 1
ATOM 1433 C CA . ASP A 1 195 ? -12.826 -2.080 10.032 1.00 96.81 195 ASP A CA 1
ATOM 1434 C C . ASP A 1 195 ? -12.249 -3.087 11.029 1.00 96.81 195 ASP A C 1
ATOM 1436 O O . ASP A 1 195 ? -11.221 -3.719 10.777 1.00 96.81 195 ASP A O 1
ATOM 1440 N N . LEU A 1 196 ? -12.947 -3.318 12.147 1.00 97.25 196 LEU A N 1
ATOM 1441 C CA . LEU A 1 196 ? -12.546 -4.343 13.109 1.00 97.25 196 LEU A CA 1
ATOM 1442 C C . LEU A 1 196 ? -12.554 -5.745 12.483 1.00 97.25 196 LEU A C 1
ATOM 1444 O O . LEU A 1 196 ? -11.710 -6.570 12.835 1.00 97.25 196 LEU A O 1
ATOM 1448 N N . VAL A 1 197 ? -13.484 -6.037 11.568 1.00 97.69 197 VAL A N 1
ATOM 1449 C CA . VAL A 1 197 ? -13.504 -7.318 10.843 1.00 97.69 197 VAL A CA 1
ATOM 1450 C C . VAL A 1 197 ? -12.278 -7.446 9.941 1.00 97.69 197 VAL A C 1
ATOM 1452 O O . VAL A 1 197 ? -11.685 -8.527 9.900 1.00 97.69 197 VAL A O 1
ATOM 1455 N N . VAL A 1 198 ? -11.861 -6.364 9.275 1.00 96.69 198 VAL A N 1
ATOM 1456 C CA . VAL A 1 198 ? -10.635 -6.347 8.462 1.00 96.69 198 VAL A CA 1
ATOM 1457 C C . VAL A 1 198 ? -9.406 -6.602 9.341 1.00 96.69 198 VAL A C 1
ATOM 1459 O O . VAL A 1 198 ? -8.643 -7.527 9.055 1.00 96.69 198 VAL A O 1
ATOM 1462 N N . LEU A 1 199 ? -9.265 -5.882 10.462 1.00 97.81 199 LEU A N 1
ATOM 1463 C CA . LEU A 1 199 ? -8.174 -6.093 11.422 1.00 97.81 199 LEU A CA 1
ATOM 1464 C C . LEU A 1 199 ? -8.152 -7.528 11.965 1.00 97.81 199 LEU A C 1
ATOM 1466 O O . LEU A 1 199 ? -7.115 -8.190 11.959 1.00 97.81 199 LEU A O 1
ATOM 1470 N N . ALA A 1 200 ? -9.302 -8.043 12.401 1.00 97.88 200 ALA A N 1
ATOM 1471 C CA . ALA A 1 200 ? -9.414 -9.393 12.944 1.00 97.88 200 ALA A CA 1
ATOM 1472 C C . ALA A 1 200 ? -9.068 -10.470 11.904 1.00 97.88 200 ALA A C 1
ATOM 1474 O O . ALA A 1 200 ? -8.433 -11.468 12.247 1.00 97.88 200 ALA A O 1
ATOM 1475 N N . GLY A 1 201 ? -9.449 -10.266 10.639 1.00 97.06 201 GLY A N 1
ATOM 1476 C CA . GLY A 1 201 ? -9.092 -11.149 9.526 1.00 97.06 201 GLY A CA 1
ATOM 1477 C C . GLY A 1 201 ? -7.603 -11.123 9.165 1.00 97.06 201 GLY A C 1
ATOM 1478 O O . GLY A 1 201 ? -7.118 -12.046 8.505 1.00 97.06 201 GLY A O 1
ATOM 1479 N N . ALA A 1 202 ? -6.882 -10.094 9.609 1.00 97.12 202 ALA A N 1
ATOM 1480 C CA . ALA A 1 202 ? -5.457 -9.918 9.382 1.00 97.12 202 ALA A CA 1
ATOM 1481 C C . ALA A 1 202 ? -4.571 -10.368 10.547 1.00 97.12 202 ALA A C 1
ATOM 1483 O O . ALA A 1 202 ? -3.367 -10.488 10.355 1.00 97.12 202 ALA A O 1
ATOM 1484 N N . LEU A 1 203 ? -5.123 -10.684 11.721 1.00 98.06 203 LEU A N 1
ATOM 1485 C CA . LEU A 1 203 ? -4.324 -11.126 12.867 1.00 98.06 203 LEU A CA 1
ATOM 1486 C C . LEU A 1 203 ? -3.419 -12.322 12.524 1.00 98.06 203 LEU A C 1
ATOM 1488 O O . LEU A 1 203 ? -3.877 -13.370 12.066 1.00 98.06 203 LEU A O 1
ATOM 1492 N N . GLY A 1 204 ? -2.124 -12.167 12.802 1.00 97.44 204 GLY A N 1
ATOM 1493 C CA . GLY A 1 204 ? -1.083 -13.152 12.511 1.00 97.44 204 GLY A CA 1
ATOM 1494 C C . GLY A 1 204 ? -0.477 -13.045 11.110 1.00 97.44 204 GLY A C 1
ATOM 1495 O O . GLY A 1 204 ? 0.446 -13.799 10.807 1.00 97.44 204 GLY A O 1
ATOM 1496 N N . VAL A 1 205 ? -0.961 -12.131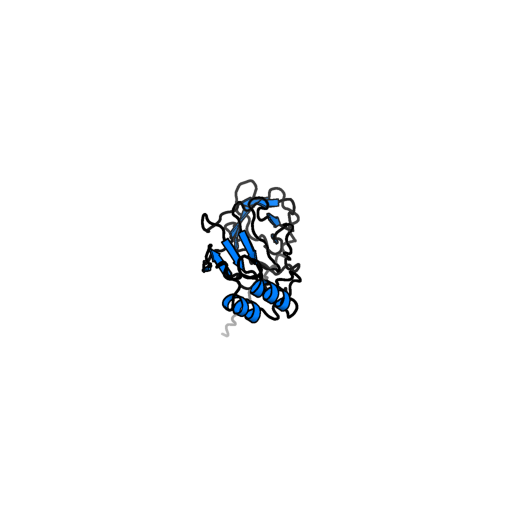 10.264 1.00 96.50 205 VAL A N 1
ATOM 1497 C CA . VAL A 1 205 ? -0.324 -11.808 8.982 1.00 96.50 205 VAL A CA 1
ATOM 1498 C C . VAL A 1 205 ? 0.963 -11.033 9.243 1.00 96.50 205 VAL A C 1
ATOM 1500 O O . VAL A 1 205 ? 1.004 -10.145 10.084 1.00 96.50 205 VAL A O 1
ATOM 1503 N N . GLN A 1 206 ? 2.023 -11.364 8.519 1.00 95.06 206 GLN A N 1
ATOM 1504 C CA . GLN A 1 206 ? 3.321 -10.705 8.617 1.00 95.06 206 GLN A CA 1
ATOM 1505 C C . GLN A 1 206 ? 4.004 -10.719 7.255 1.00 95.06 206 GLN A C 1
ATOM 1507 O O . GLN A 1 206 ? 3.629 -11.518 6.389 1.00 95.06 206 GLN A O 1
ATOM 1512 N N . CYS A 1 207 ? 5.007 -9.862 7.078 1.00 90.06 207 CYS A N 1
ATOM 1513 C CA . CYS A 1 207 ? 5.903 -10.008 5.941 1.00 90.06 207 CYS A CA 1
ATOM 1514 C C . CYS A 1 207 ? 6.519 -11.426 5.945 1.00 90.06 207 CYS A C 1
ATOM 1516 O O . CYS A 1 207 ? 6.859 -11.940 7.021 1.00 90.06 207 CYS A O 1
ATOM 1518 N N . PRO A 1 208 ? 6.578 -12.079 4.773 1.00 83.19 208 PRO A N 1
ATOM 1519 C CA . PRO A 1 208 ? 7.131 -13.420 4.624 1.00 83.19 208 PRO A CA 1
ATOM 1520 C C . PRO A 1 208 ? 8.637 -13.467 4.874 1.00 83.19 208 PRO A C 1
ATOM 1522 O O . PRO A 1 208 ? 9.274 -12.394 4.790 1.00 83.19 208 PRO A O 1
#

pLDDT: mean 81.03, std 14.7, range [42.41, 98.31]